Protein AF-A0A2E2TRW0-F1 (afdb_monomer)

Solvent-accessible surface area (backbone atoms only — not comparable to full-atom values): 19669 Å² total; per-residue (Å²): 113,70,64,37,28,51,67,57,76,41,63,85,84,64,51,70,66,58,50,48,55,36,46,59,51,49,50,66,76,28,33,26,81,84,54,78,57,40,68,68,34,48,54,50,38,50,52,40,52,55,27,46,56,62,56,63,52,74,79,63,91,70,85,74,64,44,47,53,90,80,50,55,75,74,56,49,75,71,43,76,76,72,46,36,44,71,63,61,45,50,54,48,51,51,49,52,48,51,54,46,48,54,49,48,49,53,53,51,51,47,51,56,48,50,58,48,50,52,52,50,49,54,50,53,50,48,54,51,49,53,54,49,46,49,52,48,50,50,52,37,49,52,50,49,52,51,50,52,53,54,51,50,54,56,47,49,42,50,48,53,41,62,72,37,47,82,53,96,52,82,53,47,56,45,51,75,44,78,66,80,93,75,43,47,73,45,34,55,70,41,55,54,77,71,76,65,66,59,81,73,84,55,69,59,58,52,49,39,56,72,74,53,57,51,79,75,50,56,71,71,55,48,54,50,49,42,39,63,80,71,21,71,65,44,51,52,43,34,43,46,33,32,58,53,46,47,54,54,34,50,54,49,54,46,45,40,69,75,40,38,40,77,77,72,68,56,82,56,56,78,41,56,62,48,47,48,79,40,37,78,64,54,56,70,35,59,65,57,57,51,50,52,51,52,49,52,54,48,51,52,49,40,52,53,50,49,53,57,50,47,54,49,47,53,49,47,45,55,52,50,51,52,52,51,55,51,60,74,69,57,79,87,81,89,81,87,85,82,82,63,69,82,73,67,70,129

Sequence (346 aa):
MKAKYKTLGLKKGASQEEIQEAYDRLSKELDPVINNNETFFVEQFAKVKVAYSALMTKKKQDEEEIPVKELNWFLKLFTIGDKFSFRDFFDRAKKMFIEFMAIFFGVFLSLAVDQKRENSNHRDDNINNMKKLKVELQDILLYIDEHVGNLSIYHEFFTNQYYSWEEDSDSVFLIIYGEGEDAFAIAPLSLYEEVMPFDPPEVTYNSVQLDGTFRFLDDTLEHELTKIYSGSDLFFIKENAYKVDQSIVDDFVARISNKWVLDIGSTETQYNEFWFDNREYIQKDYYMKNNLRRRLKNFDNVTGQLAEHRARVEGAQHLLDSILTAKEKEIEIIYWVVDLDFLKLE

Secondary structure (DSSP, 8-state):
-HHHHHHTT--TT--HHHHHHHHHHHHHHT-TTTTTT-HHHHHHHHHHHHHHHHHHGGG--S---EEGGGS-HHHHHT--SSEE-HHHHHHHHHHHHHHHHHHHHHHHHHHHHHHHHHHHHHHHHHHHHHHHHHHHHHHHHHHHHHHHHHHHHHHHHHHHHHHHTT---TTTT-EEESSGGG-EEE-GGGGTT---------HHHHHHHHTSGGGGS-HHHHHHHHHHHHSHHHHHHHHIIIIIHHHHHHHHHHHIIIIIHHHT----TTSHHHHHHTHHHHHT-HHHHHHHHHHHHHHHHHHHHHHHHHHHHHHHHHHHHHHHHHHHH-----------GGG---

Radius of gyration: 46.51 Å; Cα contacts (8 Å, |Δi|>4): 259; chains: 1; bounding box: 93×44×126 Å

Mean predicted aligned error: 16.68 Å

Structure (mmCIF, N/CA/C/O backbone):
data_AF-A0A2E2TRW0-F1
#
_entry.id   AF-A0A2E2TRW0-F1
#
loop_
_atom_site.group_PDB
_atom_site.id
_atom_site.type_symbol
_atom_site.label_atom_id
_atom_site.label_alt_id
_atom_site.label_comp_id
_atom_site.label_asym_id
_atom_site.label_entity_id
_atom_site.label_seq_id
_atom_site.pdbx_PDB_ins_code
_atom_site.Cartn_x
_atom_site.Cartn_y
_atom_site.Cartn_z
_atom_site.occupancy
_atom_site.B_iso_or_equiv
_atom_site.auth_seq_id
_atom_site.auth_comp_id
_atom_site.auth_asym_id
_atom_site.auth_atom_id
_atom_site.pdbx_PDB_model_num
ATOM 1 N N . MET A 1 1 ? 50.890 12.066 -72.582 1.00 57.97 1 MET A N 1
ATOM 2 C CA . MET A 1 1 ? 51.504 11.212 -73.631 1.00 57.97 1 MET A CA 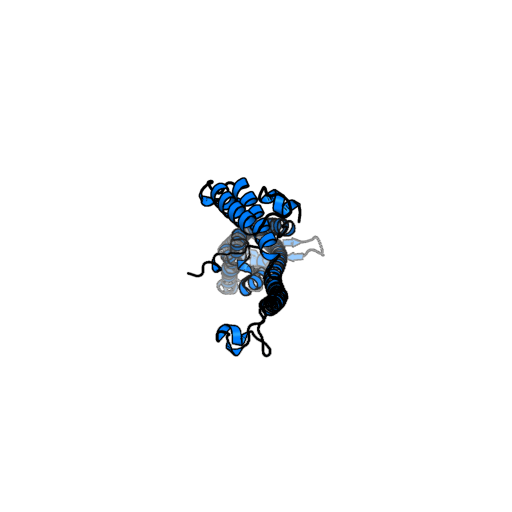1
ATOM 3 C C . MET A 1 1 ? 52.981 10.891 -73.363 1.00 57.97 1 MET A C 1
ATOM 5 O O . MET A 1 1 ? 53.301 9.718 -73.276 1.00 57.97 1 MET A O 1
ATOM 9 N N . LYS A 1 2 ? 53.869 11.880 -73.142 1.00 66.81 2 LYS A N 1
ATOM 10 C CA . LYS A 1 2 ? 55.300 11.655 -72.803 1.00 66.81 2 LYS A CA 1
ATOM 11 C C . LYS A 1 2 ? 55.513 10.806 -71.532 1.00 66.81 2 LYS A C 1
ATOM 13 O O . LYS A 1 2 ? 56.397 9.963 -71.510 1.00 66.81 2 LYS A O 1
ATOM 18 N N . ALA A 1 3 ? 54.660 10.987 -70.520 1.00 74.38 3 ALA A N 1
ATOM 19 C CA . ALA A 1 3 ? 54.712 10.220 -69.273 1.00 74.38 3 ALA A CA 1
ATOM 20 C C . ALA A 1 3 ? 54.469 8.710 -69.467 1.00 74.38 3 ALA A C 1
ATOM 22 O O . ALA A 1 3 ? 55.135 7.917 -68.824 1.00 74.38 3 ALA A O 1
ATOM 23 N N . LYS A 1 4 ? 53.590 8.315 -70.401 1.00 81.25 4 LYS A N 1
ATOM 24 C CA . LYS A 1 4 ? 53.229 6.905 -70.636 1.00 81.25 4 LYS A CA 1
ATOM 25 C C . LYS A 1 4 ? 54.373 6.114 -71.282 1.00 81.25 4 LYS A C 1
ATOM 27 O O . LYS A 1 4 ? 54.659 5.007 -70.854 1.00 81.25 4 LYS A O 1
ATOM 32 N N . TYR A 1 5 ? 55.084 6.720 -72.241 1.00 81.62 5 TYR A N 1
ATOM 33 C CA . TYR A 1 5 ? 56.311 6.130 -72.796 1.00 81.62 5 TYR A CA 1
ATOM 34 C C . TYR A 1 5 ? 57.396 5.988 -71.723 1.00 81.62 5 TYR A C 1
ATOM 36 O O . TYR A 1 5 ? 58.036 4.949 -71.642 1.00 81.62 5 TYR A O 1
ATOM 44 N N . LYS A 1 6 ? 57.541 6.988 -70.839 1.00 87.25 6 LYS A N 1
ATOM 45 C CA . LYS A 1 6 ? 58.477 6.917 -69.709 1.00 87.25 6 LYS A CA 1
ATOM 46 C C . LYS A 1 6 ? 58.128 5.779 -68.739 1.00 87.25 6 LYS A C 1
ATOM 48 O O . LYS A 1 6 ? 59.044 5.112 -68.279 1.00 87.25 6 LYS A O 1
ATOM 53 N N . THR A 1 7 ? 56.843 5.531 -68.467 1.00 84.75 7 THR A N 1
ATOM 54 C CA . THR A 1 7 ? 56.389 4.398 -67.637 1.00 84.75 7 THR A CA 1
ATOM 55 C C . THR A 1 7 ? 56.788 3.042 -68.223 1.00 84.75 7 THR A C 1
ATOM 57 O O . THR A 1 7 ? 57.098 2.137 -67.464 1.00 84.75 7 THR A O 1
ATOM 60 N N . LEU A 1 8 ? 56.844 2.912 -69.553 1.00 85.25 8 LEU A N 1
ATOM 61 C CA . LEU A 1 8 ? 57.321 1.697 -70.228 1.00 85.25 8 LEU A CA 1
ATOM 62 C C . LEU A 1 8 ? 58.841 1.693 -70.490 1.00 85.25 8 LEU A C 1
ATOM 64 O O . LEU A 1 8 ? 59.353 0.778 -71.127 1.00 85.25 8 LEU A O 1
ATOM 68 N N . GLY A 1 9 ? 59.581 2.712 -70.034 1.00 86.94 9 GLY A N 1
ATOM 69 C CA . GLY A 1 9 ? 61.021 2.838 -70.296 1.00 86.94 9 GLY A CA 1
ATOM 70 C C . GLY A 1 9 ? 61.373 3.153 -71.757 1.00 86.94 9 GLY A C 1
ATOM 71 O O . GLY A 1 9 ? 62.501 2.926 -72.185 1.00 86.94 9 GLY A O 1
ATOM 72 N N . LEU A 1 10 ? 60.422 3.683 -72.528 1.00 89.50 10 LEU A N 1
ATOM 73 C CA . LEU A 1 10 ? 60.547 3.919 -73.964 1.00 89.50 10 LEU A CA 1
ATOM 74 C C . LEU A 1 10 ? 60.753 5.400 -74.301 1.00 89.50 10 LEU A C 1
ATOM 76 O O . LEU A 1 10 ? 60.289 6.313 -73.606 1.00 89.50 10 LEU A O 1
ATOM 80 N N . LYS A 1 11 ? 61.413 5.656 -75.436 1.00 86.81 11 LYS A N 1
ATOM 81 C CA . LYS A 1 11 ? 61.461 6.993 -76.041 1.00 86.81 11 LYS A CA 1
ATOM 82 C C . LYS A 1 11 ? 60.120 7.304 -76.715 1.00 86.81 11 LYS A C 1
ATOM 84 O O . LYS A 1 11 ? 59.413 6.426 -77.202 1.00 86.81 11 LYS A O 1
ATOM 89 N N . LYS A 1 12 ? 59.747 8.587 -76.743 1.00 82.25 12 LYS A N 1
ATOM 90 C CA . LYS A 1 12 ? 58.526 9.040 -77.427 1.00 82.25 12 LYS A CA 1
ATOM 91 C C . LYS A 1 12 ? 58.643 8.707 -78.919 1.00 82.25 12 LYS A C 1
ATOM 93 O O . LYS A 1 12 ? 59.573 9.186 -79.556 1.00 82.25 12 LYS A O 1
ATOM 98 N N . GLY A 1 13 ? 57.669 7.973 -79.452 1.00 77.88 13 GLY A N 1
ATOM 99 C CA . GLY A 1 13 ? 57.660 7.537 -80.853 1.00 77.88 13 GLY A CA 1
ATOM 100 C C . GLY A 1 13 ? 58.046 6.072 -81.067 1.00 77.88 13 GLY A C 1
ATOM 101 O O . GLY A 1 13 ? 58.131 5.673 -82.220 1.00 77.88 13 GLY A O 1
ATOM 102 N N . ALA A 1 14 ? 58.242 5.297 -79.992 1.00 82.44 14 ALA A N 1
ATOM 103 C CA . ALA A 1 14 ? 58.447 3.851 -80.073 1.00 82.44 14 ALA A CA 1
ATOM 104 C C . ALA A 1 14 ? 57.306 3.139 -80.830 1.00 82.44 14 ALA A C 1
ATOM 106 O O . ALA A 1 14 ? 56.141 3.555 -80.730 1.00 82.44 14 ALA A O 1
ATOM 107 N N . SER A 1 15 ? 57.660 2.096 -81.583 1.00 84.50 15 SER A N 1
ATOM 108 C CA . SER A 1 15 ? 56.761 1.271 -82.390 1.00 84.50 15 SER A CA 1
ATOM 109 C C . SER A 1 15 ? 55.803 0.452 -81.513 1.00 84.50 15 SER A C 1
ATOM 111 O O . SER A 1 15 ? 55.990 0.325 -80.304 1.00 84.50 15 SER A O 1
ATOM 113 N N . GLN A 1 16 ? 54.739 -0.099 -82.109 1.00 78.81 16 GLN A N 1
ATOM 114 C CA . GLN A 1 16 ? 53.809 -0.966 -81.372 1.00 78.81 16 GLN A CA 1
ATOM 115 C C . GLN A 1 16 ? 54.473 -2.263 -80.905 1.00 78.81 16 GLN A C 1
ATOM 117 O O . GLN A 1 16 ? 54.174 -2.718 -79.807 1.00 78.81 16 GLN A O 1
ATOM 122 N N . GLU A 1 17 ? 55.399 -2.806 -81.694 1.00 83.44 17 GLU A N 1
ATOM 123 C CA . GLU A 1 17 ? 56.211 -3.960 -81.298 1.00 83.44 17 GLU A CA 1
ATOM 124 C C . GLU A 1 17 ? 57.082 -3.607 -80.087 1.00 83.44 17 GLU A C 1
ATOM 126 O O . GLU A 1 17 ? 57.035 -4.309 -79.085 1.00 83.44 17 GLU A O 1
ATOM 131 N N . GLU A 1 18 ? 57.748 -2.447 -80.090 1.00 84.19 18 GLU A N 1
ATOM 132 C CA . GLU A 1 18 ? 58.542 -1.981 -78.942 1.00 84.19 18 GLU A CA 1
ATOM 133 C C . GLU A 1 18 ? 57.676 -1.730 -77.690 1.00 84.19 18 GLU A C 1
ATOM 135 O O . GLU A 1 18 ? 58.114 -1.961 -76.561 1.00 84.19 18 GLU A O 1
ATOM 140 N N . ILE A 1 19 ? 56.433 -1.259 -77.864 1.00 86.50 19 ILE A N 1
ATOM 141 C CA . ILE A 1 19 ? 55.462 -1.077 -76.772 1.00 86.50 19 ILE A CA 1
ATOM 142 C C . ILE A 1 19 ? 55.002 -2.429 -76.210 1.00 86.50 19 ILE A C 1
ATOM 144 O O . ILE A 1 19 ? 54.882 -2.558 -74.989 1.00 86.50 19 ILE A O 1
ATOM 148 N N . GLN A 1 20 ? 54.756 -3.416 -77.075 1.00 84.25 20 GLN A N 1
ATOM 149 C CA . GLN A 1 20 ? 54.367 -4.771 -76.690 1.00 84.25 20 GLN A CA 1
ATOM 150 C C . GLN A 1 20 ? 55.504 -5.482 -75.953 1.00 84.25 20 GLN A C 1
ATOM 152 O O . GLN A 1 20 ? 55.298 -5.962 -74.843 1.00 84.25 20 GLN A O 1
ATOM 157 N N . GLU A 1 21 ? 56.718 -5.462 -76.503 1.00 89.88 21 GLU A N 1
ATOM 158 C CA . GLU A 1 21 ? 57.897 -6.075 -75.883 1.00 89.88 21 GLU A CA 1
ATOM 159 C C . GLU A 1 21 ? 58.208 -5.464 -74.512 1.00 89.88 21 GLU A C 1
ATOM 161 O O . GLU A 1 21 ? 58.481 -6.179 -73.544 1.00 89.88 21 GLU A O 1
ATOM 166 N N . ALA A 1 22 ? 58.120 -4.134 -74.392 1.00 89.56 22 ALA A N 1
ATOM 167 C CA . ALA A 1 22 ? 58.316 -3.459 -73.115 1.00 89.56 22 ALA A CA 1
ATOM 168 C C . ALA A 1 22 ? 57.243 -3.850 -72.091 1.00 89.56 22 ALA A C 1
ATOM 170 O O . ALA A 1 22 ? 57.565 -4.029 -70.914 1.00 89.56 22 ALA A O 1
ATOM 171 N N . TYR A 1 23 ? 55.987 -3.993 -72.523 1.00 87.50 23 TYR A N 1
ATOM 172 C CA . TYR A 1 23 ? 54.900 -4.445 -71.661 1.00 87.50 23 TYR A CA 1
ATOM 173 C C . TYR A 1 23 ? 55.084 -5.895 -71.219 1.00 87.50 23 TYR A C 1
ATOM 175 O O . TYR A 1 23 ? 54.941 -6.171 -70.032 1.00 87.50 23 TYR A O 1
ATOM 183 N N . ASP A 1 24 ? 55.447 -6.804 -72.122 1.00 88.19 24 ASP A N 1
ATOM 184 C CA . ASP A 1 24 ? 55.624 -8.221 -71.798 1.00 88.19 24 ASP A CA 1
ATOM 185 C C . ASP A 1 24 ? 56.790 -8.439 -70.829 1.00 88.19 24 ASP A C 1
ATOM 187 O O . ASP A 1 24 ? 56.683 -9.240 -69.897 1.00 88.19 24 ASP A O 1
ATOM 191 N N . ARG A 1 25 ? 57.884 -7.679 -70.988 1.00 93.12 25 ARG A N 1
ATOM 192 C CA . ARG A 1 25 ? 58.995 -7.669 -70.027 1.00 93.12 25 ARG A CA 1
ATOM 193 C C . ARG A 1 25 ? 58.546 -7.147 -68.662 1.00 93.12 25 ARG A C 1
ATOM 195 O O . ARG A 1 25 ? 58.677 -7.852 -67.665 1.00 93.12 25 ARG A O 1
ATOM 202 N N . LEU A 1 26 ? 57.993 -5.932 -68.617 1.00 88.69 26 LEU A N 1
ATOM 203 C CA . LEU A 1 26 ? 57.610 -5.283 -67.358 1.00 88.69 26 LEU A CA 1
ATOM 204 C C . LEU A 1 26 ? 56.484 -6.030 -66.638 1.00 88.69 26 LEU A C 1
ATOM 206 O O . LEU A 1 26 ? 56.431 -6.011 -65.415 1.00 88.69 26 LEU A O 1
ATOM 210 N N . SER A 1 27 ? 55.600 -6.705 -67.374 1.00 83.69 27 SER A N 1
ATOM 211 C CA . SER A 1 27 ? 54.512 -7.484 -66.783 1.00 83.69 27 SER A CA 1
ATOM 212 C C . SER A 1 27 ? 55.009 -8.737 -66.075 1.00 83.69 27 SER A C 1
ATOM 214 O O . SER A 1 27 ? 54.406 -9.135 -65.089 1.00 83.69 27 SER A O 1
ATOM 216 N N . LYS A 1 28 ? 56.107 -9.338 -66.548 1.00 86.81 28 LYS A N 1
ATOM 217 C CA . LYS A 1 28 ? 56.763 -10.454 -65.855 1.00 86.81 28 LYS A CA 1
ATOM 218 C C . LYS A 1 28 ? 57.558 -9.971 -64.646 1.00 86.81 28 LYS A C 1
ATOM 220 O O . LYS A 1 28 ? 57.494 -10.588 -63.593 1.00 86.81 28 LYS A O 1
ATOM 225 N N . GLU A 1 29 ? 58.295 -8.871 -64.797 1.00 87.69 29 GLU A N 1
ATOM 226 C CA . GLU A 1 29 ? 59.126 -8.314 -63.721 1.00 87.69 29 GLU A CA 1
ATOM 227 C C . GLU A 1 29 ? 58.288 -7.775 -62.553 1.00 87.69 29 GLU A C 1
ATOM 229 O O . GLU A 1 29 ? 58.662 -7.940 -61.395 1.00 87.69 29 GLU A O 1
ATOM 234 N N . LEU A 1 30 ? 57.148 -7.144 -62.850 1.00 81.56 30 LEU A N 1
ATOM 235 C CA . LEU A 1 30 ? 56.302 -6.470 -61.864 1.00 81.56 30 LEU A CA 1
ATOM 236 C C . LEU A 1 30 ? 55.055 -7.271 -61.475 1.00 81.56 30 LEU A C 1
ATOM 238 O O . LEU A 1 30 ? 54.166 -6.702 -60.846 1.00 81.56 30 LEU A O 1
ATOM 242 N N . ASP A 1 31 ? 54.955 -8.551 -61.850 1.00 80.38 31 ASP A N 1
ATOM 243 C CA . ASP A 1 31 ? 53.797 -9.386 -61.510 1.00 80.38 31 ASP A CA 1
ATOM 244 C C . ASP A 1 31 ? 53.593 -9.403 -59.980 1.00 80.38 31 ASP A C 1
ATOM 246 O O . ASP A 1 31 ? 54.483 -9.867 -59.256 1.00 80.38 31 ASP A O 1
ATOM 250 N N . PRO A 1 32 ? 52.457 -8.902 -59.456 1.00 71.75 32 PRO A N 1
ATOM 251 C CA . PRO A 1 32 ? 52.231 -8.851 -58.018 1.00 71.75 32 PRO A CA 1
ATOM 252 C C . PRO A 1 32 ? 52.234 -10.235 -57.369 1.00 71.75 32 PRO A C 1
ATOM 254 O O . PRO A 1 32 ? 52.735 -10.374 -56.260 1.00 71.75 32 PRO A O 1
ATOM 257 N N . VAL A 1 33 ? 51.752 -11.269 -58.063 1.00 71.00 33 VAL A N 1
ATOM 258 C CA . VAL A 1 33 ? 51.651 -12.629 -57.515 1.00 71.00 33 VAL A CA 1
ATOM 259 C C . VAL A 1 33 ? 53.038 -13.232 -57.307 1.00 71.00 33 VAL A C 1
ATOM 261 O O . VAL A 1 33 ? 53.287 -13.874 -56.290 1.00 71.00 33 VAL A O 1
ATOM 264 N N . ILE A 1 34 ? 53.961 -12.983 -58.239 1.00 82.25 34 ILE A N 1
ATOM 265 C CA . ILE A 1 34 ? 55.352 -13.456 -58.149 1.00 82.25 34 ILE A CA 1
ATOM 266 C C . ILE A 1 34 ? 56.150 -12.630 -57.123 1.00 82.25 34 ILE A C 1
ATOM 268 O O . ILE A 1 34 ? 57.098 -13.135 -56.527 1.00 82.25 34 ILE A O 1
ATOM 272 N N . ASN A 1 35 ? 55.735 -11.386 -56.864 1.00 78.50 35 ASN A N 1
ATOM 273 C CA . ASN A 1 35 ? 56.375 -10.463 -55.924 1.00 78.50 35 ASN A CA 1
ATOM 274 C C . ASN A 1 35 ? 55.584 -10.296 -54.606 1.00 78.50 35 ASN A C 1
ATOM 276 O O . ASN A 1 35 ? 55.481 -9.191 -54.070 1.00 78.50 35 ASN A O 1
ATOM 280 N N . ASN A 1 36 ? 55.005 -11.385 -54.083 1.00 77.44 36 ASN A N 1
ATOM 281 C CA . ASN A 1 36 ? 54.345 -11.459 -52.765 1.00 77.44 36 ASN A CA 1
ATOM 282 C C . ASN A 1 36 ? 53.226 -10.427 -52.510 1.00 77.44 36 ASN A C 1
ATOM 284 O O . ASN A 1 36 ? 52.897 -10.129 -51.364 1.00 77.44 36 ASN A O 1
ATOM 288 N N . ASN A 1 37 ? 52.622 -9.890 -53.568 1.00 73.25 37 ASN A N 1
ATOM 289 C CA . ASN A 1 37 ? 51.596 -8.850 -53.540 1.00 73.25 37 ASN A CA 1
ATOM 290 C C . ASN A 1 37 ? 51.998 -7.581 -52.767 1.00 73.25 37 ASN A C 1
ATOM 292 O O . ASN A 1 37 ? 51.126 -6.887 -52.240 1.00 73.25 37 ASN A O 1
ATOM 296 N N . GLU A 1 38 ? 53.290 -7.235 -52.701 1.00 73.75 38 GLU A N 1
ATOM 297 C CA . GLU A 1 38 ? 53.684 -5.980 -52.053 1.00 73.75 38 GLU A CA 1
ATOM 298 C C . GLU A 1 38 ? 53.079 -4.776 -52.793 1.00 73.75 38 GLU A C 1
ATOM 300 O O . GLU A 1 38 ? 53.064 -4.706 -54.028 1.00 73.75 38 GLU A O 1
ATOM 305 N N . THR A 1 39 ? 52.613 -3.784 -52.029 1.00 64.25 39 THR A N 1
ATOM 306 C CA . THR A 1 39 ? 51.872 -2.614 -52.530 1.00 64.25 39 THR A CA 1
ATOM 307 C C . THR A 1 39 ? 52.608 -1.883 -53.654 1.00 64.25 39 THR A C 1
ATOM 309 O O . THR A 1 39 ? 51.992 -1.423 -54.614 1.00 64.25 39 THR A O 1
ATOM 312 N N . PHE A 1 40 ? 53.942 -1.831 -53.583 1.00 75.00 40 PHE A N 1
ATOM 313 C CA . PHE A 1 40 ? 54.778 -1.239 -54.622 1.00 75.00 40 PHE A CA 1
ATOM 314 C C . PHE A 1 40 ? 54.585 -1.917 -55.990 1.00 75.00 40 PHE A C 1
ATOM 316 O O . PHE A 1 40 ? 54.372 -1.222 -56.986 1.00 75.00 40 PHE A O 1
ATOM 323 N N . PHE A 1 41 ? 54.603 -3.252 -56.059 1.00 69.81 41 PHE A N 1
ATOM 324 C CA . PHE A 1 41 ? 54.441 -3.989 -57.318 1.00 69.81 41 PHE A CA 1
ATOM 325 C C . PHE A 1 41 ? 53.006 -3.915 -57.834 1.00 69.81 41 PHE A C 1
ATOM 327 O O . PHE A 1 41 ? 52.811 -3.700 -59.029 1.00 69.81 41 PHE A O 1
ATOM 334 N N . VAL A 1 42 ? 52.008 -3.958 -56.944 1.00 59.19 42 VAL A N 1
ATOM 335 C CA . VAL A 1 42 ? 50.594 -3.741 -57.304 1.00 59.19 42 VAL A CA 1
ATOM 336 C C . VAL A 1 42 ? 50.412 -2.383 -57.995 1.00 59.19 42 VAL A C 1
ATOM 338 O O . VAL A 1 42 ? 49.823 -2.297 -59.077 1.00 59.19 42 VAL A O 1
ATOM 341 N N . GLU A 1 43 ? 50.976 -1.317 -57.423 1.00 60.81 43 GLU A N 1
ATOM 342 C CA . GLU A 1 43 ? 50.885 0.026 -57.993 1.00 60.81 43 GLU A CA 1
ATOM 343 C C . GLU A 1 43 ? 51.658 0.188 -59.308 1.00 60.81 43 GLU A C 1
ATOM 345 O O . GLU A 1 43 ? 51.167 0.829 -60.243 1.00 60.81 43 GLU A O 1
ATOM 350 N N . GLN A 1 44 ? 52.884 -0.337 -59.393 1.00 68.75 44 GLN A N 1
ATOM 351 C CA . GLN A 1 44 ? 53.710 -0.202 -60.597 1.00 68.75 44 GLN A CA 1
ATOM 352 C C . GLN A 1 44 ? 53.148 -1.026 -61.757 1.00 68.75 44 GLN A C 1
ATOM 354 O O . GLN A 1 44 ? 53.060 -0.523 -62.879 1.00 68.75 44 GLN A O 1
ATOM 359 N N . PHE A 1 45 ? 52.673 -2.240 -61.487 1.00 65.31 45 PHE A N 1
ATOM 360 C CA . PHE A 1 45 ? 52.016 -3.088 -62.475 1.00 65.31 45 PHE A CA 1
ATOM 361 C C . PHE A 1 45 ? 50.735 -2.444 -63.019 1.00 65.31 45 PHE A C 1
ATOM 363 O O . PHE A 1 45 ? 50.514 -2.414 -64.233 1.00 65.31 45 PHE A O 1
ATOM 370 N N . ALA A 1 46 ? 49.928 -1.822 -62.150 1.00 67.62 46 ALA A N 1
ATOM 371 C CA . ALA A 1 46 ? 48.762 -1.049 -62.572 1.00 67.62 46 ALA A CA 1
ATOM 372 C C . ALA A 1 46 ? 49.154 0.134 -63.477 1.00 67.62 46 ALA A C 1
ATOM 374 O O . ALA A 1 46 ? 48.549 0.337 -64.534 1.00 67.62 46 ALA A O 1
ATOM 375 N N . LYS A 1 47 ? 50.207 0.886 -63.123 1.00 76.12 47 LYS A N 1
ATOM 376 C CA . LYS A 1 47 ? 50.724 1.998 -63.946 1.00 76.12 47 LYS A CA 1
ATOM 377 C C . LYS A 1 47 ? 51.199 1.515 -65.322 1.00 76.12 47 LYS A C 1
ATOM 379 O O . LYS A 1 47 ? 50.903 2.174 -66.321 1.00 76.12 47 LYS A O 1
ATOM 384 N N . VAL A 1 48 ? 51.875 0.366 -65.391 1.00 77.00 48 VAL A N 1
ATOM 385 C CA . VAL A 1 48 ? 52.324 -0.265 -66.646 1.00 77.00 48 VAL A CA 1
ATOM 386 C C . VAL A 1 48 ? 51.137 -0.695 -67.511 1.00 77.00 48 VAL A C 1
ATOM 388 O O . VAL A 1 48 ? 51.092 -0.330 -68.687 1.00 77.00 48 VAL A O 1
ATOM 391 N N . LYS A 1 49 ? 50.119 -1.352 -66.939 1.00 72.25 49 LYS A N 1
ATOM 392 C CA . LYS A 1 49 ? 48.881 -1.723 -67.653 1.00 72.25 49 LYS A CA 1
ATOM 393 C C . LYS A 1 49 ? 48.125 -0.513 -68.201 1.00 72.25 49 LYS A C 1
ATOM 395 O O . LYS A 1 49 ? 47.687 -0.515 -69.354 1.00 72.25 49 LYS A O 1
ATOM 400 N N . VAL A 1 50 ? 48.004 0.554 -67.412 1.00 72.38 50 VAL A N 1
ATOM 401 C CA . VAL A 1 50 ? 47.358 1.809 -67.837 1.00 72.38 50 VAL A CA 1
ATOM 402 C C . VAL A 1 50 ? 48.165 2.510 -68.939 1.00 72.38 50 VAL A C 1
ATOM 404 O O . VAL A 1 50 ? 47.591 3.064 -69.879 1.00 72.38 50 VAL A O 1
ATOM 407 N N . ALA A 1 51 ? 49.497 2.495 -68.858 1.00 77.06 51 ALA A N 1
ATOM 408 C CA . ALA A 1 51 ? 50.356 3.084 -69.882 1.00 77.06 51 ALA A CA 1
ATOM 409 C C . ALA A 1 51 ? 50.297 2.303 -71.204 1.00 77.06 51 ALA A C 1
ATOM 411 O O . ALA A 1 51 ? 50.121 2.927 -72.251 1.00 77.06 51 ALA A O 1
ATOM 412 N N . TYR A 1 52 ? 50.385 0.971 -71.149 1.00 78.69 52 TYR A N 1
ATOM 413 C CA . TYR A 1 52 ? 50.284 0.078 -72.305 1.00 78.69 52 TYR A CA 1
ATOM 414 C C . TYR A 1 52 ? 48.921 0.184 -72.991 1.00 78.69 52 TYR A C 1
ATOM 416 O O . TYR A 1 52 ? 48.863 0.529 -74.172 1.00 78.69 52 TYR A O 1
ATOM 424 N N . SER A 1 53 ? 47.825 0.005 -72.243 1.00 77.06 53 SER A N 1
ATOM 425 C CA . SER A 1 53 ? 46.461 0.089 -72.789 1.00 77.06 53 SER A CA 1
ATOM 426 C C . SER A 1 53 ? 46.225 1.408 -73.516 1.00 77.06 53 SER A C 1
ATOM 428 O O . SER 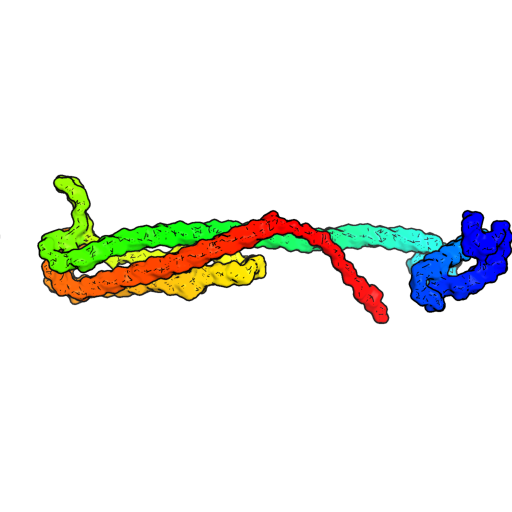A 1 53 ? 45.700 1.409 -74.627 1.00 77.06 53 SER A O 1
ATOM 430 N N . ALA A 1 54 ? 46.688 2.523 -72.947 1.00 77.88 54 ALA A N 1
ATOM 431 C CA . ALA A 1 54 ? 46.514 3.845 -73.528 1.00 77.88 54 ALA A CA 1
ATOM 432 C C . ALA A 1 54 ? 47.486 4.201 -74.673 1.00 77.88 54 ALA A C 1
ATOM 434 O O . ALA A 1 54 ? 47.266 5.201 -75.360 1.00 77.88 54 ALA A O 1
ATOM 435 N N . LEU A 1 55 ? 48.588 3.462 -74.847 1.00 76.94 55 LEU A N 1
ATOM 436 C CA . LEU A 1 55 ? 49.506 3.615 -75.983 1.00 76.94 55 LEU A CA 1
ATOM 437 C C . LEU A 1 55 ? 49.116 2.697 -77.148 1.00 76.94 55 LEU A C 1
ATOM 439 O O . LEU A 1 55 ? 49.167 3.140 -78.294 1.00 76.94 55 LEU A O 1
ATOM 443 N N . MET A 1 56 ? 48.635 1.484 -76.862 1.00 74.50 56 MET A N 1
ATOM 444 C CA . MET A 1 56 ? 48.097 0.557 -77.864 1.00 74.50 56 MET A CA 1
ATOM 445 C C . MET A 1 56 ? 46.772 1.040 -78.465 1.00 74.50 56 MET A C 1
ATOM 447 O O . MET A 1 56 ? 46.568 0.917 -79.671 1.00 74.50 56 MET A O 1
ATOM 451 N N . THR A 1 57 ? 45.912 1.700 -77.679 1.00 63.25 57 THR A N 1
ATOM 452 C CA . THR A 1 57 ? 44.670 2.321 -78.196 1.00 63.25 57 THR A CA 1
ATOM 453 C C . THR A 1 57 ? 44.912 3.472 -79.170 1.00 63.25 57 THR A C 1
ATOM 455 O O . THR A 1 57 ? 43.993 3.874 -79.879 1.00 63.25 57 THR A O 1
ATOM 458 N N . LYS A 1 58 ? 46.139 4.001 -79.281 1.00 58.03 58 LYS A N 1
ATOM 459 C CA . LYS A 1 58 ? 46.425 5.158 -80.140 1.00 58.03 58 LYS A CA 1
ATOM 460 C C . LYS A 1 58 ? 46.467 4.841 -81.649 1.00 58.03 58 LYS A C 1
ATOM 462 O O . LYS A 1 58 ? 46.687 5.755 -82.441 1.00 58.03 58 LYS A O 1
ATOM 467 N N . LYS A 1 59 ? 46.218 3.588 -82.055 1.00 46.38 59 LYS A N 1
ATOM 468 C CA . LYS A 1 59 ? 45.924 3.208 -83.449 1.00 46.38 59 LYS A CA 1
ATOM 469 C C . LYS A 1 59 ? 44.801 2.159 -83.534 1.00 46.38 59 LYS A C 1
ATOM 471 O O . LYS A 1 59 ? 44.978 1.104 -84.126 1.00 46.38 59 LYS A O 1
ATOM 476 N N . LYS A 1 60 ? 43.657 2.458 -82.910 1.00 44.22 60 LYS A N 1
ATOM 477 C CA . LYS A 1 60 ? 42.328 1.926 -83.269 1.00 44.22 60 LYS A CA 1
ATOM 478 C C . LYS A 1 60 ? 41.269 2.979 -82.910 1.00 44.22 60 LYS A C 1
ATOM 480 O O . LYS A 1 60 ? 40.508 2.844 -81.961 1.00 44.22 60 LYS A O 1
ATOM 485 N N . GLN A 1 61 ? 41.305 4.090 -83.637 1.00 42.19 61 GLN A N 1
ATOM 486 C CA . GLN A 1 61 ? 40.110 4.880 -83.924 1.00 42.19 61 GLN A CA 1
ATOM 487 C C . GLN A 1 61 ? 39.770 4.573 -85.378 1.00 42.19 61 GLN A C 1
ATOM 489 O O . GLN A 1 61 ? 40.102 5.349 -86.257 1.00 42.19 61 GLN A O 1
ATOM 494 N N . ASP A 1 62 ? 39.222 3.381 -85.588 1.00 40.25 62 ASP A N 1
ATOM 495 C CA . ASP A 1 62 ? 38.310 3.086 -86.683 1.00 40.25 62 ASP A CA 1
ATOM 496 C C . ASP A 1 62 ? 37.181 2.271 -86.048 1.00 40.25 62 ASP A C 1
ATOM 498 O O . ASP A 1 62 ? 37.410 1.347 -85.261 1.00 40.25 62 ASP A O 1
ATOM 502 N N . GLU A 1 63 ? 35.972 2.753 -86.282 1.00 55.03 63 GLU A N 1
ATOM 503 C CA . GLU A 1 63 ? 34.711 2.348 -85.685 1.00 55.03 63 GLU A CA 1
ATOM 504 C C . GLU A 1 63 ? 34.291 0.976 -86.229 1.00 55.03 63 GLU A C 1
ATOM 506 O O . GLU A 1 63 ? 33.950 0.852 -87.401 1.00 55.03 63 GLU A O 1
ATOM 511 N N . GLU A 1 64 ? 34.274 -0.063 -85.392 1.00 52.38 64 GLU A N 1
ATOM 512 C CA . GLU A 1 64 ? 33.551 -1.295 -85.730 1.00 52.38 64 GLU A CA 1
ATOM 513 C C . GLU A 1 64 ? 32.116 -1.168 -85.223 1.00 52.38 64 GLU A C 1
ATOM 515 O O . GLU A 1 64 ? 31.749 -1.629 -84.141 1.00 52.38 64 GLU A O 1
ATOM 520 N N . GLU A 1 65 ? 31.300 -0.482 -86.018 1.00 55.91 65 GLU A N 1
ATOM 521 C CA . GLU A 1 65 ? 29.856 -0.650 -85.967 1.00 55.91 65 GLU A CA 1
ATOM 522 C C . GLU A 1 65 ? 29.527 -2.067 -86.459 1.00 55.91 65 GLU A C 1
ATOM 524 O O . GLU A 1 65 ? 29.629 -2.360 -87.652 1.00 55.91 65 GLU A O 1
ATOM 529 N N . ILE A 1 66 ? 29.144 -2.963 -85.551 1.00 64.25 66 ILE A N 1
ATOM 530 C CA . ILE A 1 66 ? 28.845 -4.354 -85.909 1.00 64.25 66 ILE A CA 1
ATOM 531 C C . ILE A 1 66 ? 27.406 -4.412 -86.442 1.00 64.25 66 ILE A C 1
ATOM 533 O O . ILE A 1 66 ? 26.479 -4.045 -85.710 1.00 64.25 66 ILE A O 1
ATOM 537 N N . PRO A 1 67 ? 27.165 -4.865 -87.686 1.00 67.44 67 PRO A N 1
ATOM 538 C CA . PRO A 1 67 ? 25.812 -5.011 -88.210 1.00 67.44 67 PRO A CA 1
ATOM 539 C C . PRO A 1 67 ? 24.997 -5.970 -87.338 1.00 67.44 67 PRO A C 1
ATOM 541 O O . PRO A 1 67 ? 25.474 -7.044 -86.974 1.00 67.44 67 PRO A O 1
ATOM 544 N N . VAL A 1 68 ? 23.727 -5.652 -87.069 1.00 61.53 68 VAL A N 1
ATOM 545 C CA . VAL A 1 68 ? 22.845 -6.480 -86.212 1.00 61.53 68 VAL A CA 1
ATOM 546 C C . VAL A 1 68 ? 22.788 -7.948 -86.638 1.00 61.53 68 VAL A C 1
ATOM 548 O O . VAL A 1 68 ? 22.609 -8.844 -85.813 1.00 61.53 68 VAL A O 1
ATOM 551 N N . LYS A 1 69 ? 22.967 -8.212 -87.934 1.00 69.75 69 LYS A N 1
ATOM 552 C CA . LYS A 1 69 ? 22.959 -9.553 -88.530 1.00 69.75 69 LYS A CA 1
ATOM 553 C C . LYS A 1 69 ? 24.065 -10.458 -87.975 1.00 69.75 69 LYS A C 1
ATOM 555 O O . LYS A 1 69 ? 23.855 -11.664 -87.904 1.00 69.75 69 LYS A O 1
ATOM 560 N N . GLU A 1 70 ? 25.177 -9.875 -87.536 1.00 64.88 70 GLU A N 1
ATOM 561 C CA . GLU A 1 70 ? 26.375 -10.571 -87.051 1.00 64.88 70 GLU A CA 1
ATOM 562 C C . GLU A 1 70 ? 26.416 -10.696 -85.514 1.00 64.88 70 GLU A C 1
ATOM 564 O O . GLU A 1 70 ? 27.306 -11.337 -84.960 1.00 64.88 70 GLU A O 1
ATOM 569 N N . LEU A 1 71 ? 25.429 -10.134 -84.802 1.00 67.19 71 LEU A N 1
ATOM 570 C CA . LEU A 1 71 ? 25.349 -10.173 -83.338 1.00 67.19 71 LEU A CA 1
ATOM 571 C C . LEU A 1 71 ? 24.669 -11.446 -82.808 1.00 67.19 71 LEU A C 1
ATOM 573 O O . LEU A 1 71 ? 23.687 -11.946 -83.370 1.00 67.19 71 LEU A O 1
ATOM 577 N N . ASN A 1 72 ? 25.133 -11.920 -81.648 1.00 69.19 72 ASN A N 1
ATOM 578 C CA . ASN A 1 72 ? 24.460 -12.959 -80.860 1.00 69.19 72 ASN A CA 1
ATOM 579 C C . ASN A 1 72 ? 23.084 -12.457 -80.354 1.00 69.19 72 ASN A C 1
ATOM 581 O O . ASN A 1 72 ? 22.900 -11.260 -80.131 1.00 69.19 72 ASN A O 1
ATOM 585 N N . TRP A 1 73 ? 22.120 -13.366 -80.151 1.00 66.38 73 TRP A N 1
ATOM 586 C CA . TRP A 1 73 ? 20.765 -13.086 -79.657 1.00 66.38 73 TRP A CA 1
ATOM 587 C C . TRP A 1 73 ? 20.745 -12.231 -78.380 1.00 66.38 73 TRP A C 1
ATOM 589 O O . TRP A 1 73 ? 19.915 -11.334 -78.267 1.00 66.38 73 TRP A O 1
ATOM 599 N N . PHE A 1 74 ? 21.696 -12.444 -77.465 1.00 49.97 74 PHE A N 1
ATOM 600 C CA . PHE A 1 74 ? 21.821 -11.644 -76.245 1.00 49.97 74 PHE A CA 1
ATOM 601 C C . PHE A 1 74 ? 22.189 -10.180 -76.540 1.00 49.97 74 PHE A C 1
ATOM 603 O O . PHE A 1 74 ? 21.578 -9.271 -75.996 1.00 49.97 74 PHE A O 1
ATOM 610 N N . LEU A 1 75 ? 23.141 -9.923 -77.445 1.00 54.97 75 LEU A N 1
ATOM 611 C CA . LEU A 1 75 ? 23.541 -8.558 -77.818 1.00 54.97 75 LEU A CA 1
ATOM 612 C C . LEU A 1 75 ? 22.477 -7.860 -78.678 1.00 54.97 75 LEU A C 1
ATOM 614 O O . LEU A 1 75 ? 22.302 -6.646 -78.573 1.00 54.97 75 LEU A O 1
ATOM 618 N N . LYS A 1 76 ? 21.710 -8.622 -79.472 1.00 62.50 76 LYS A N 1
ATOM 619 C CA . LYS A 1 76 ? 20.556 -8.106 -80.227 1.00 62.50 76 LYS A CA 1
ATOM 620 C C . LYS A 1 76 ? 19.491 -7.486 -79.321 1.00 62.50 76 LYS A C 1
ATOM 622 O O . LYS A 1 76 ? 18.923 -6.473 -79.704 1.00 62.50 76 LYS A O 1
ATOM 627 N N . LEU A 1 77 ? 19.264 -8.035 -78.122 1.00 56.66 77 LEU A N 1
ATOM 628 C CA . LEU A 1 77 ? 18.307 -7.489 -77.143 1.00 56.66 77 LEU A CA 1
ATOM 629 C C . LEU A 1 77 ? 18.662 -6.072 -76.668 1.00 56.66 77 LEU A C 1
ATOM 631 O O . LEU A 1 77 ? 17.767 -5.306 -76.324 1.00 56.66 77 LEU A O 1
ATOM 635 N N . PHE A 1 78 ? 19.949 -5.714 -76.671 1.00 52.50 78 PHE A N 1
ATOM 636 C CA . PHE A 1 78 ? 20.438 -4.410 -76.212 1.00 52.50 78 PHE A CA 1
ATOM 637 C C . PHE A 1 78 ? 20.879 -3.482 -77.355 1.00 52.50 78 PHE A C 1
ATOM 639 O O . PHE A 1 78 ? 21.379 -2.384 -77.101 1.00 52.50 78 PHE A O 1
ATOM 646 N N . THR A 1 79 ? 20.702 -3.907 -78.610 1.00 62.09 79 THR A N 1
ATOM 647 C CA . THR A 1 79 ? 21.005 -3.098 -79.797 1.00 62.09 79 THR A CA 1
ATOM 648 C C . THR A 1 79 ? 19.748 -2.365 -80.258 1.00 62.09 79 THR A C 1
ATOM 650 O O . THR A 1 79 ? 18.694 -2.977 -80.402 1.00 62.09 79 THR A O 1
ATOM 653 N N . ILE A 1 80 ? 19.848 -1.060 -80.522 1.00 59.94 80 ILE A N 1
ATOM 654 C CA . ILE A 1 80 ? 18.740 -0.245 -81.042 1.00 59.94 80 ILE A CA 1
ATOM 655 C C . ILE A 1 80 ? 19.170 0.338 -82.393 1.00 59.94 80 ILE A C 1
ATOM 657 O O . ILE A 1 80 ? 20.105 1.133 -82.440 1.00 59.94 80 ILE A O 1
ATOM 661 N N . GLY A 1 81 ? 18.479 -0.041 -83.473 1.00 69.69 81 GLY A N 1
ATOM 662 C CA . GLY A 1 81 ? 18.832 0.320 -84.854 1.00 69.69 81 GLY A CA 1
ATOM 663 C C . GLY A 1 81 ? 19.607 -0.786 -85.580 1.00 69.69 81 GLY A C 1
ATOM 664 O O . GLY A 1 81 ? 19.679 -1.907 -85.092 1.00 69.69 81 GLY A O 1
ATOM 665 N N . ASP A 1 82 ? 20.177 -0.478 -86.747 1.00 74.88 82 ASP A N 1
ATOM 666 C CA . ASP A 1 82 ? 20.761 -1.481 -87.660 1.00 74.88 82 ASP A CA 1
ATOM 667 C C . ASP A 1 82 ? 22.210 -1.886 -87.333 1.00 74.88 82 ASP A C 1
ATOM 669 O O . ASP A 1 82 ? 22.760 -2.812 -87.946 1.00 74.88 82 ASP A O 1
ATOM 673 N N . LYS A 1 83 ? 22.842 -1.211 -86.366 1.00 72.31 83 LYS A N 1
ATOM 674 C CA . LYS A 1 83 ? 24.252 -1.394 -86.014 1.00 72.31 83 LYS A CA 1
ATOM 675 C C . LYS A 1 83 ? 24.481 -1.282 -84.508 1.00 72.31 83 LYS A C 1
ATOM 677 O O . LYS A 1 83 ? 23.856 -0.464 -83.838 1.00 72.31 83 LYS A O 1
ATOM 682 N N . PHE A 1 84 ? 25.394 -2.093 -83.986 1.00 63.28 84 PHE A N 1
ATOM 683 C CA . PHE A 1 84 ? 25.798 -2.096 -82.585 1.00 63.28 84 PHE A CA 1
ATOM 684 C C . PHE A 1 84 ? 27.142 -1.403 -82.395 1.00 63.28 84 PHE A C 1
ATOM 686 O O . PHE A 1 84 ? 28.112 -1.697 -83.091 1.00 63.28 84 PHE A O 1
ATOM 693 N N . SER A 1 85 ? 27.190 -0.523 -81.399 1.00 67.88 85 SER A N 1
ATOM 694 C CA . SER A 1 85 ? 28.395 0.154 -80.935 1.00 67.88 85 SER A CA 1
ATOM 695 C C . SER A 1 85 ? 28.599 -0.175 -79.462 1.00 67.88 85 SER A C 1
ATOM 697 O O . SER A 1 85 ? 27.739 0.107 -78.624 1.00 67.88 85 SER A O 1
ATOM 699 N N . PHE A 1 86 ? 29.758 -0.745 -79.125 1.00 56.00 86 PHE A N 1
ATOM 700 C CA . PHE A 1 86 ? 30.116 -1.021 -77.732 1.00 56.00 86 PHE A CA 1
ATOM 701 C C . PHE A 1 86 ? 30.127 0.252 -76.885 1.00 56.00 86 PHE A C 1
ATOM 703 O O . PHE A 1 86 ? 29.751 0.212 -75.717 1.00 56.00 86 PHE A O 1
ATOM 710 N N . ARG A 1 87 ? 30.503 1.393 -77.470 1.00 61.19 87 ARG A N 1
ATOM 711 C CA . ARG A 1 87 ? 30.470 2.679 -76.777 1.00 61.19 87 ARG A CA 1
ATOM 712 C C . ARG A 1 87 ? 29.044 3.067 -76.406 1.00 61.19 87 ARG A C 1
ATOM 714 O O . ARG A 1 87 ? 28.803 3.369 -75.246 1.00 61.19 87 ARG A O 1
ATOM 721 N N . ASP A 1 88 ? 28.108 2.992 -77.348 1.00 62.72 88 ASP A N 1
ATOM 722 C CA . ASP A 1 88 ? 26.716 3.374 -77.092 1.00 62.72 88 ASP A CA 1
ATOM 723 C C . ASP A 1 88 ? 26.037 2.418 -76.112 1.00 62.72 88 ASP A C 1
ATOM 725 O O . ASP A 1 88 ? 25.256 2.849 -75.265 1.00 62.72 88 ASP A O 1
ATOM 729 N N . PHE A 1 89 ? 26.363 1.127 -76.189 1.00 63.34 89 PHE A N 1
ATOM 730 C CA . PHE A 1 89 ? 25.913 0.136 -75.220 1.00 63.34 89 PHE A CA 1
ATOM 731 C C . PHE A 1 89 ? 26.432 0.449 -73.813 1.00 63.34 89 PHE A C 1
ATOM 733 O O . PHE A 1 89 ? 25.634 0.541 -72.883 1.00 63.34 89 PHE A O 1
ATOM 740 N N . PHE A 1 90 ? 27.740 0.671 -73.644 1.00 60.44 90 PHE A N 1
ATOM 741 C CA . PHE A 1 90 ? 28.318 0.995 -72.339 1.00 60.44 90 PHE A CA 1
ATOM 742 C C . PHE A 1 90 ? 27.882 2.373 -71.825 1.00 60.44 90 PHE A C 1
ATOM 744 O O . PHE A 1 90 ? 27.628 2.503 -70.631 1.00 60.44 90 PHE A O 1
ATOM 751 N N . ASP A 1 91 ? 27.728 3.381 -72.686 1.00 67.38 91 ASP A N 1
ATOM 752 C CA . ASP A 1 91 ? 27.245 4.713 -72.303 1.00 67.38 91 ASP A CA 1
ATOM 753 C C . ASP A 1 91 ? 25.785 4.647 -71.819 1.00 67.38 91 ASP A C 1
ATOM 755 O O . ASP A 1 91 ? 25.435 5.249 -70.799 1.00 67.38 91 ASP A O 1
ATOM 759 N N . ARG A 1 92 ? 24.936 3.846 -72.479 1.00 65.94 92 ARG A N 1
ATOM 760 C CA . ARG A 1 92 ? 23.546 3.605 -72.054 1.00 65.94 92 ARG A CA 1
ATOM 761 C C . ARG A 1 92 ? 23.459 2.728 -70.813 1.00 65.94 92 ARG A C 1
ATOM 763 O O . ARG A 1 92 ? 22.701 3.061 -69.912 1.00 65.94 92 ARG A O 1
ATOM 770 N N . ALA A 1 93 ? 24.240 1.655 -70.731 1.00 61.25 93 ALA A N 1
ATOM 771 C CA . ALA A 1 93 ? 24.307 0.799 -69.550 1.00 61.25 93 ALA A CA 1
ATOM 772 C C . ALA A 1 93 ? 24.793 1.588 -68.329 1.00 61.25 93 ALA A C 1
ATOM 774 O O . ALA A 1 93 ? 24.201 1.486 -67.262 1.00 61.25 93 ALA A O 1
ATOM 775 N N . LYS A 1 94 ? 25.800 2.453 -68.496 1.00 59.25 94 LYS A N 1
ATOM 776 C CA . LYS A 1 94 ? 26.277 3.365 -67.453 1.00 59.25 94 LYS A CA 1
ATOM 777 C C . LYS A 1 94 ? 25.196 4.358 -67.039 1.00 59.25 94 LYS A C 1
ATOM 779 O O . LYS A 1 94 ? 25.023 4.584 -65.847 1.00 59.25 94 LYS A O 1
ATOM 784 N N . LYS A 1 95 ? 24.452 4.927 -67.993 1.00 66.56 95 LYS A N 1
ATOM 785 C CA . LYS A 1 95 ? 23.332 5.829 -67.697 1.00 66.56 95 LYS A CA 1
ATOM 786 C C . LYS A 1 95 ? 22.207 5.115 -66.936 1.00 66.56 95 LYS A C 1
ATOM 788 O O . LYS A 1 95 ? 21.826 5.590 -65.873 1.00 66.56 95 LYS A O 1
ATOM 793 N N . MET A 1 96 ? 21.753 3.954 -67.416 1.00 56.94 96 MET A N 1
ATOM 794 C CA . MET A 1 96 ? 20.740 3.127 -66.744 1.00 56.94 96 MET A CA 1
ATOM 795 C C . MET A 1 96 ? 21.198 2.677 -65.357 1.00 56.94 96 MET A C 1
ATOM 797 O O . MET A 1 96 ? 20.411 2.683 -64.422 1.00 56.94 96 MET A O 1
ATOM 801 N N . PHE A 1 97 ? 22.474 2.325 -65.199 1.00 53.28 97 PHE A N 1
ATOM 802 C CA . PHE A 1 97 ? 23.043 1.947 -63.910 1.00 53.28 97 PHE A CA 1
ATOM 803 C C . PHE A 1 97 ? 23.090 3.128 -62.934 1.00 53.28 97 PHE A C 1
ATOM 805 O O . PHE A 1 97 ? 22.761 2.962 -61.768 1.00 53.28 97 PHE A O 1
ATOM 812 N N . ILE A 1 98 ? 23.450 4.332 -63.392 1.00 67.00 98 ILE A N 1
ATOM 813 C CA . ILE A 1 98 ? 23.427 5.541 -6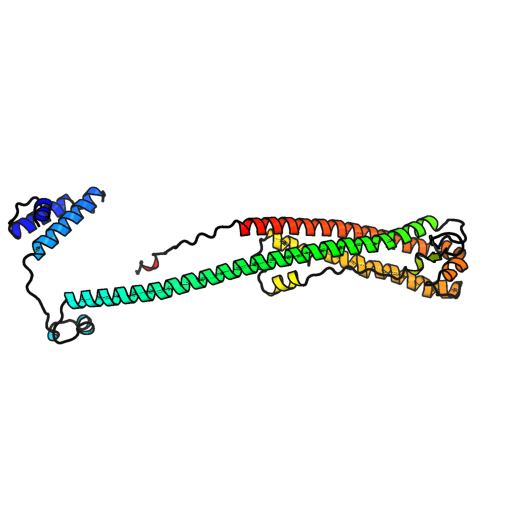2.554 1.00 67.00 98 ILE A CA 1
ATOM 814 C C . ILE A 1 98 ? 21.991 5.892 -62.145 1.00 67.00 98 ILE A C 1
ATOM 816 O O . ILE A 1 98 ? 21.758 6.204 -60.981 1.00 67.00 98 ILE A O 1
ATOM 820 N N . GLU A 1 99 ? 21.030 5.813 -63.069 1.00 56.28 99 GLU A N 1
ATOM 821 C CA . GLU A 1 99 ? 19.605 6.043 -62.789 1.00 56.28 99 GLU A CA 1
ATOM 822 C C . GLU A 1 99 ? 19.045 4.992 -61.819 1.00 56.28 99 GLU A C 1
ATOM 824 O O . GLU A 1 99 ? 18.379 5.344 -60.846 1.00 56.28 99 GLU A O 1
ATOM 829 N N . PHE A 1 100 ? 19.392 3.717 -62.020 1.00 59.12 100 PHE A N 1
ATOM 830 C CA . PHE A 1 100 ? 19.071 2.631 -61.099 1.00 59.12 100 PHE A CA 1
ATOM 831 C C . PHE A 1 100 ? 19.665 2.883 -59.715 1.00 59.12 100 PHE A C 1
ATOM 833 O O . PHE A 1 100 ? 18.931 2.813 -58.742 1.00 59.12 100 PHE A O 1
ATOM 840 N N . MET A 1 101 ? 20.952 3.227 -59.608 1.00 56.47 101 MET A N 1
ATOM 841 C CA . MET A 1 101 ? 21.592 3.503 -58.320 1.00 56.47 101 MET A CA 1
ATOM 842 C C . MET A 1 101 ? 20.978 4.724 -57.636 1.00 56.47 101 MET A C 1
ATOM 844 O O . MET A 1 101 ? 20.790 4.698 -56.427 1.00 56.47 101 MET A O 1
ATOM 848 N N . ALA A 1 102 ? 20.610 5.770 -58.380 1.00 60.75 102 ALA A N 1
ATOM 849 C CA . ALA A 1 102 ? 19.936 6.940 -57.820 1.00 60.75 102 ALA A CA 1
ATOM 850 C C . ALA A 1 102 ? 18.557 6.587 -57.229 1.00 60.75 102 ALA A C 1
ATOM 852 O O . ALA A 1 102 ? 18.241 7.018 -56.121 1.00 60.75 102 ALA A O 1
ATOM 853 N N . ILE A 1 103 ? 17.761 5.770 -57.928 1.00 61.41 103 ILE A N 1
ATOM 854 C CA . ILE A 1 103 ? 16.449 5.304 -57.447 1.00 61.41 103 ILE A CA 1
ATOM 855 C C . ILE A 1 103 ? 16.616 4.294 -56.307 1.00 61.41 103 ILE A C 1
ATOM 857 O O . ILE A 1 103 ? 15.957 4.419 -55.281 1.00 61.41 103 ILE A O 1
ATOM 861 N N . PHE A 1 104 ? 17.517 3.324 -56.458 1.00 52.56 104 PHE A N 1
ATOM 862 C CA . PHE A 1 104 ? 17.813 2.298 -55.464 1.00 52.56 104 PHE A CA 1
ATOM 863 C C . PHE A 1 104 ? 18.301 2.923 -54.161 1.00 52.56 104 PHE A C 1
ATOM 865 O O . PHE A 1 104 ? 17.740 2.622 -53.117 1.00 52.56 104 PHE A O 1
ATOM 872 N N . PHE A 1 105 ? 19.267 3.848 -54.204 1.00 56.38 105 PHE A N 1
ATOM 873 C CA . PHE A 1 105 ? 19.678 4.588 -53.013 1.00 56.38 105 PHE A CA 1
ATOM 874 C C . PHE A 1 105 ? 18.560 5.480 -52.483 1.00 56.38 105 PHE A C 1
ATOM 876 O O . PHE A 1 105 ? 18.416 5.560 -51.274 1.00 56.38 105 PHE A O 1
ATOM 883 N N . GLY A 1 106 ? 17.746 6.111 -53.335 1.00 60.25 106 GLY A N 1
ATOM 884 C CA . GLY A 1 106 ? 16.591 6.891 -52.880 1.00 60.25 106 GLY A CA 1
ATOM 885 C C . GLY A 1 106 ? 15.598 6.053 -52.066 1.00 60.25 106 GLY A C 1
ATOM 886 O O . GLY A 1 106 ? 15.225 6.436 -50.960 1.00 60.25 106 GLY A O 1
ATOM 887 N N . VAL A 1 107 ? 15.226 4.877 -52.576 1.00 57.16 107 VAL A N 1
ATOM 888 C CA . VAL A 1 107 ? 14.307 3.939 -51.912 1.00 57.16 107 VAL A CA 1
ATOM 889 C C . VAL A 1 107 ? 14.964 3.288 -50.694 1.00 57.16 107 VAL A C 1
ATOM 891 O O . VAL A 1 107 ? 14.358 3.241 -49.630 1.00 57.16 107 VAL A O 1
ATOM 894 N N . PHE A 1 108 ? 16.212 2.832 -50.807 1.00 50.53 108 PHE A N 1
ATOM 895 C CA . PHE A 1 108 ? 16.953 2.204 -49.711 1.00 50.53 108 PHE A CA 1
ATOM 896 C C . PHE A 1 108 ? 17.204 3.181 -48.559 1.00 50.53 108 PHE A C 1
ATOM 898 O O . PHE A 1 108 ? 17.019 2.821 -47.401 1.00 50.53 108 PHE A O 1
ATOM 905 N N . LEU A 1 109 ? 17.574 4.431 -48.859 1.00 53.91 109 LEU A N 1
ATOM 906 C CA . LEU A 1 109 ? 17.749 5.475 -47.852 1.00 53.91 109 LEU A CA 1
ATOM 907 C C . LEU A 1 109 ? 16.408 5.836 -47.208 1.00 53.91 109 LEU A C 1
ATOM 909 O O . LEU A 1 109 ? 16.378 6.020 -45.999 1.00 53.91 109 LEU A O 1
ATOM 913 N N . SER A 1 110 ? 15.307 5.865 -47.972 1.00 55.62 110 SER A N 1
ATOM 914 C CA . SER A 1 110 ? 13.960 6.042 -47.410 1.00 55.62 110 SER A CA 1
ATOM 915 C C . SER A 1 110 ? 13.609 4.916 -46.440 1.00 55.62 110 SER A C 1
ATOM 917 O O . SER A 1 110 ? 13.307 5.199 -45.292 1.00 55.62 110 SER A O 1
ATOM 919 N N . LEU A 1 111 ? 13.741 3.650 -46.847 1.00 48.81 111 LEU A N 1
ATOM 920 C CA . LEU A 1 111 ? 13.426 2.493 -45.999 1.00 48.81 111 LEU A CA 1
ATOM 921 C C . LEU A 1 111 ? 14.321 2.418 -44.754 1.00 48.81 111 LEU A C 1
ATOM 923 O O . LEU A 1 111 ? 13.838 2.146 -43.660 1.00 48.81 111 LEU A O 1
ATOM 927 N N . ALA A 1 112 ? 15.618 2.701 -44.895 1.00 54.50 112 ALA A N 1
ATOM 928 C CA . ALA A 1 112 ? 16.546 2.735 -43.769 1.00 54.50 112 ALA A CA 1
ATOM 929 C C . ALA A 1 112 ? 16.264 3.903 -42.808 1.00 54.50 112 ALA A C 1
ATOM 931 O O . ALA A 1 112 ? 16.488 3.771 -41.606 1.00 54.50 112 ALA A O 1
ATOM 932 N N . VAL A 1 113 ? 15.798 5.047 -43.320 1.00 58.25 113 VAL A N 1
ATOM 933 C CA . VAL A 1 113 ? 15.333 6.175 -42.501 1.00 58.25 113 VAL A CA 1
ATOM 934 C C . VAL A 1 113 ? 14.000 5.843 -41.834 1.00 58.25 113 VAL A C 1
ATOM 936 O O . VAL A 1 113 ? 13.842 6.165 -40.662 1.00 58.25 113 VAL A O 1
ATOM 939 N N . ASP A 1 114 ? 13.080 5.171 -42.522 1.00 51.47 114 ASP A N 1
ATOM 940 C CA . ASP A 1 114 ? 11.763 4.802 -41.996 1.00 51.47 114 ASP A CA 1
ATOM 941 C C . ASP A 1 114 ? 11.874 3.748 -40.883 1.00 51.47 114 ASP A C 1
ATOM 943 O O . ASP A 1 114 ? 11.329 3.959 -39.803 1.00 51.47 114 ASP A O 1
ATOM 947 N N . GLN A 1 115 ? 12.688 2.701 -41.061 1.00 57.28 115 GLN A N 1
ATOM 948 C CA . GLN A 1 115 ? 12.977 1.714 -40.008 1.00 57.28 115 GLN A CA 1
ATOM 949 C C . GLN A 1 115 ? 13.640 2.357 -38.774 1.00 57.28 115 GLN A C 1
ATOM 951 O O . GLN A 1 115 ? 13.385 1.974 -37.634 1.00 57.28 115 GLN A O 1
ATOM 956 N N . LYS A 1 116 ? 14.498 3.365 -38.978 1.00 59.84 116 LYS A N 1
ATOM 957 C CA . LYS A 1 116 ? 15.137 4.104 -37.876 1.00 59.84 116 LYS A CA 1
ATOM 958 C C . LYS A 1 116 ? 14.190 5.095 -37.205 1.00 59.84 116 LYS A C 1
ATOM 960 O O . LYS A 1 116 ? 14.262 5.259 -35.993 1.00 59.84 116 LYS A O 1
ATOM 965 N N . ARG A 1 117 ? 13.291 5.729 -37.961 1.00 57.19 117 ARG A N 1
ATOM 966 C CA . ARG A 1 117 ? 12.202 6.551 -37.415 1.00 57.19 117 ARG A CA 1
ATOM 967 C C . ARG A 1 117 ? 11.272 5.718 -36.549 1.00 57.19 117 ARG A C 1
ATOM 969 O O . ARG A 1 117 ? 10.901 6.174 -35.480 1.00 57.19 117 ARG A O 1
ATOM 976 N N . GLU A 1 118 ? 10.946 4.504 -36.977 1.00 62.22 118 GLU A N 1
ATOM 977 C CA . GLU A 1 118 ? 10.149 3.559 -36.195 1.00 62.22 118 GLU A CA 1
ATOM 978 C C . GLU A 1 118 ? 10.843 3.212 -34.865 1.00 62.22 118 GLU A C 1
ATOM 980 O O . GLU A 1 118 ? 10.255 3.409 -33.804 1.00 62.22 118 GLU A O 1
ATOM 985 N N . ASN A 1 119 ? 12.133 2.854 -34.887 1.00 61.44 119 ASN A N 1
ATOM 986 C CA . ASN A 1 119 ? 12.914 2.626 -33.661 1.00 61.44 119 ASN A CA 1
ATOM 987 C C . ASN A 1 119 ? 13.002 3.867 -32.749 1.00 61.44 119 ASN A C 1
ATOM 989 O O . ASN A 1 119 ? 12.881 3.745 -31.531 1.00 61.44 119 ASN A O 1
ATOM 993 N N . SER A 1 120 ? 13.188 5.061 -33.323 1.00 58.31 120 SER A N 1
ATOM 994 C CA . SER A 1 120 ? 13.207 6.324 -32.572 1.00 58.31 120 SER A CA 1
ATOM 995 C C . SER A 1 120 ? 11.854 6.620 -31.923 1.00 58.31 120 SER A C 1
ATOM 997 O O . SER A 1 120 ? 11.817 7.015 -30.762 1.00 58.31 120 SER A O 1
ATOM 999 N N . ASN A 1 121 ? 10.747 6.390 -32.632 1.00 64.12 121 ASN A N 1
ATOM 1000 C CA . ASN A 1 121 ? 9.404 6.564 -32.080 1.00 64.12 121 ASN A CA 1
ATOM 1001 C C . ASN A 1 121 ? 9.175 5.609 -30.900 1.00 64.12 121 ASN A C 1
ATOM 1003 O O . ASN A 1 121 ? 8.711 6.036 -29.849 1.00 64.12 121 ASN A O 1
ATOM 1007 N N . HIS A 1 122 ? 9.595 4.344 -31.018 1.00 70.94 122 HIS A N 1
ATOM 1008 C CA . HIS A 1 122 ? 9.522 3.384 -29.912 1.00 70.94 122 HIS A CA 1
ATOM 1009 C C . HIS A 1 122 ? 10.364 3.801 -28.698 1.00 70.94 122 HIS A C 1
ATOM 1011 O O . HIS A 1 122 ? 9.964 3.570 -27.555 1.00 70.94 122 HIS A O 1
ATOM 1017 N N . ARG A 1 123 ? 11.520 4.439 -28.920 1.00 71.50 123 ARG A N 1
ATOM 1018 C CA . ARG A 1 123 ? 12.341 5.017 -27.847 1.00 71.50 123 ARG A CA 1
ATOM 1019 C C . ARG A 1 123 ? 11.620 6.169 -27.142 1.00 71.50 123 ARG A C 1
ATOM 1021 O O . ARG A 1 123 ? 11.601 6.190 -25.911 1.00 71.50 123 ARG A O 1
ATOM 1028 N N . ASP A 1 124 ? 11.031 7.094 -27.894 1.00 75.62 124 ASP A N 1
ATOM 1029 C CA . ASP A 1 124 ? 10.291 8.233 -27.339 1.00 75.62 124 ASP A CA 1
ATOM 1030 C C . ASP A 1 124 ? 9.042 7.777 -26.565 1.00 75.62 124 ASP A C 1
ATOM 1032 O O . ASP A 1 124 ? 8.785 8.258 -25.458 1.00 75.62 124 ASP A O 1
ATOM 1036 N N . ASP A 1 125 ? 8.313 6.792 -27.093 1.00 75.25 125 ASP A N 1
ATOM 1037 C CA . ASP A 1 125 ? 7.152 6.186 -26.435 1.00 75.25 125 ASP A CA 1
ATOM 1038 C C . ASP A 1 125 ? 7.540 5.497 -25.120 1.00 75.25 125 ASP A C 1
ATOM 1040 O O . ASP A 1 125 ? 6.889 5.703 -24.094 1.00 75.25 125 ASP A O 1
ATOM 1044 N N . ASN A 1 126 ? 8.652 4.756 -25.104 1.00 75.38 126 ASN A N 1
ATOM 1045 C CA . ASN A 1 126 ? 9.189 4.139 -23.891 1.00 75.38 126 ASN A CA 1
ATOM 1046 C C . ASN A 1 126 ? 9.547 5.199 -22.833 1.00 75.38 126 ASN A C 1
ATOM 1048 O O . ASN A 1 126 ? 9.117 5.100 -21.682 1.00 75.38 126 ASN A O 1
ATOM 1052 N N . ILE A 1 127 ? 10.259 6.266 -23.219 1.00 81.12 127 ILE A N 1
ATOM 1053 C CA . ILE A 1 127 ? 10.586 7.384 -22.316 1.00 81.12 127 ILE A CA 1
ATOM 1054 C C . ILE A 1 127 ? 9.317 8.026 -21.748 1.00 81.12 127 ILE A C 1
ATOM 1056 O O . ILE A 1 127 ? 9.252 8.308 -20.549 1.00 81.12 127 ILE A O 1
ATOM 1060 N N . ASN A 1 128 ? 8.294 8.235 -22.575 1.00 83.75 128 ASN A N 1
ATOM 1061 C CA . ASN A 1 128 ? 7.019 8.779 -22.121 1.00 83.75 128 ASN A CA 1
ATOM 1062 C C . ASN A 1 128 ? 6.295 7.831 -21.156 1.00 83.75 128 ASN A C 1
ATOM 1064 O O . ASN A 1 128 ? 5.760 8.294 -20.148 1.00 83.75 128 ASN A O 1
ATOM 1068 N N . ASN A 1 129 ? 6.311 6.523 -21.408 1.00 82.25 129 ASN A N 1
ATOM 1069 C CA . ASN A 1 129 ? 5.717 5.530 -20.513 1.00 82.25 129 ASN A CA 1
ATOM 1070 C C . ASN A 1 129 ? 6.445 5.474 -19.166 1.00 82.25 129 ASN A C 1
ATOM 1072 O O . ASN A 1 129 ? 5.792 5.516 -18.128 1.00 82.25 129 ASN A O 1
ATOM 1076 N N . MET A 1 130 ? 7.779 5.515 -19.157 1.00 83.75 130 MET A N 1
ATOM 1077 C CA . MET A 1 130 ? 8.565 5.643 -17.925 1.00 83.75 130 MET A CA 1
ATOM 1078 C C . MET A 1 130 ? 8.244 6.935 -17.161 1.00 83.75 130 MET A C 1
ATOM 1080 O O . MET A 1 130 ? 8.104 6.908 -15.943 1.00 83.75 130 MET A O 1
ATOM 1084 N N . LYS A 1 131 ? 8.054 8.068 -17.848 1.00 86.38 131 LYS A N 1
ATOM 1085 C CA . LYS A 1 131 ? 7.627 9.320 -17.195 1.00 86.38 131 LYS A CA 1
ATOM 1086 C C . LYS A 1 131 ? 6.238 9.203 -16.565 1.00 86.38 131 LYS A C 1
ATOM 1088 O O . LYS A 1 131 ? 6.045 9.705 -15.464 1.00 86.38 131 LYS A O 1
ATOM 1093 N N . LYS A 1 132 ? 5.287 8.531 -17.221 1.00 86.25 132 LYS A N 1
ATOM 1094 C CA . LYS A 1 132 ? 3.952 8.278 -16.651 1.00 86.25 132 LYS A CA 1
ATOM 1095 C C . LYS A 1 132 ? 4.016 7.322 -15.457 1.00 86.25 132 LYS A C 1
ATOM 1097 O O . LYS A 1 132 ? 3.414 7.616 -14.434 1.00 86.25 132 LYS A O 1
ATOM 1102 N N . LEU A 1 133 ? 4.790 6.235 -15.554 1.00 84.62 133 LEU A N 1
ATOM 1103 C CA . LEU A 1 133 ? 5.015 5.305 -14.440 1.00 84.62 133 LEU A CA 1
ATOM 1104 C C . LEU A 1 133 ? 5.617 6.026 -13.235 1.00 84.62 133 LEU A C 1
ATOM 1106 O O . LEU A 1 133 ? 5.201 5.788 -12.110 1.00 84.62 133 LEU A O 1
ATOM 1110 N N . LYS A 1 134 ? 6.544 6.965 -13.458 1.00 85.50 134 LYS A N 1
ATOM 1111 C CA . LYS A 1 134 ? 7.097 7.790 -12.380 1.00 85.50 134 LYS A CA 1
ATOM 1112 C C . LYS A 1 134 ? 6.009 8.565 -11.637 1.00 85.50 134 LYS A C 1
ATOM 1114 O O . LYS A 1 134 ? 6.039 8.594 -10.411 1.00 85.50 134 LYS A O 1
ATOM 1119 N N . VAL A 1 135 ? 5.088 9.192 -12.372 1.00 84.81 135 VAL A N 1
ATOM 1120 C CA . VAL A 1 135 ? 3.961 9.936 -11.789 1.00 84.81 135 VAL A CA 1
ATOM 1121 C C . VAL A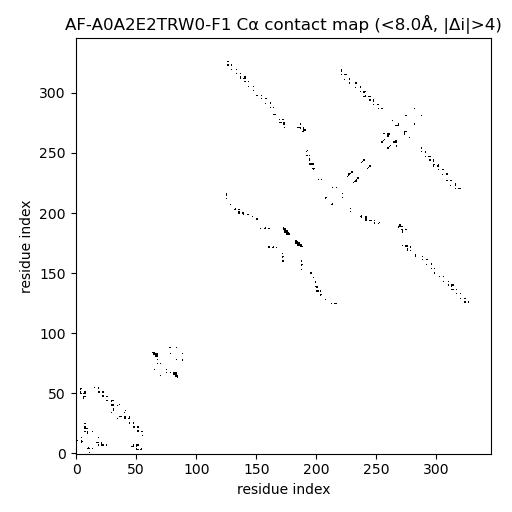 1 135 ? 3.063 8.994 -10.991 1.00 84.81 135 VAL A C 1
ATOM 1123 O O . VAL A 1 135 ? 2.795 9.269 -9.831 1.00 84.81 135 VAL A O 1
ATOM 1126 N N . GLU A 1 136 ? 2.699 7.835 -11.541 1.00 87.19 136 GLU A N 1
ATOM 1127 C CA . GLU A 1 136 ? 1.862 6.872 -10.814 1.00 87.19 136 GLU A CA 1
ATOM 1128 C C . GLU A 1 136 ? 2.544 6.335 -9.546 1.00 87.19 136 GLU A C 1
ATOM 1130 O O . GLU A 1 136 ? 1.904 6.223 -8.507 1.00 87.19 136 GLU A O 1
ATOM 1135 N N . LEU A 1 137 ? 3.857 6.085 -9.573 1.00 86.50 137 LEU A N 1
ATOM 1136 C CA . LEU A 1 137 ? 4.601 5.730 -8.361 1.00 86.50 137 LEU A CA 1
ATOM 1137 C C . LEU A 1 137 ? 4.543 6.856 -7.309 1.00 86.50 137 LEU A C 1
ATOM 1139 O O . LEU A 1 137 ? 4.539 6.566 -6.117 1.00 86.50 137 LEU A O 1
ATOM 1143 N N . GLN A 1 138 ? 4.504 8.134 -7.715 1.00 85.12 138 GLN A N 1
ATOM 1144 C CA . GLN A 1 138 ? 4.312 9.254 -6.777 1.00 85.12 138 GLN A CA 1
ATOM 1145 C C . GLN A 1 138 ? 2.900 9.247 -6.194 1.00 85.12 138 GLN A C 1
ATOM 1147 O O . GLN A 1 138 ? 2.748 9.434 -4.989 1.00 85.12 138 GLN A O 1
ATOM 1152 N N . ASP A 1 139 ? 1.894 8.972 -7.022 1.00 82.88 139 ASP A N 1
ATOM 1153 C CA . ASP A 1 139 ? 0.506 8.848 -6.579 1.00 82.88 139 ASP A CA 1
ATOM 1154 C C . ASP A 1 139 ? 0.340 7.691 -5.580 1.00 82.88 139 ASP A C 1
ATOM 1156 O O . ASP A 1 139 ? -0.352 7.840 -4.576 1.00 82.88 139 ASP A O 1
ATOM 1160 N N . ILE A 1 140 ? 1.038 6.566 -5.785 1.00 86.81 140 ILE A N 1
ATOM 1161 C CA . ILE A 1 140 ? 1.075 5.450 -4.826 1.00 86.81 140 ILE A CA 1
ATOM 1162 C C . ILE A 1 140 ? 1.691 5.883 -3.492 1.00 86.81 140 ILE A C 1
ATOM 1164 O O . ILE A 1 140 ? 1.147 5.543 -2.445 1.00 86.81 140 ILE A O 1
ATOM 1168 N N . LEU A 1 141 ? 2.800 6.633 -3.494 1.00 87.56 141 LEU A N 1
ATOM 1169 C CA . LEU A 1 141 ? 3.399 7.129 -2.247 1.00 87.56 141 LEU A CA 1
ATOM 1170 C C . LEU A 1 141 ? 2.439 8.045 -1.484 1.00 87.56 141 LEU A C 1
ATOM 1172 O O . LEU A 1 141 ? 2.276 7.875 -0.279 1.00 87.56 141 LEU A O 1
ATOM 1176 N N . LEU A 1 142 ? 1.771 8.966 -2.186 1.00 86.69 142 LEU A N 1
ATOM 1177 C CA . LEU A 1 142 ? 0.761 9.841 -1.588 1.00 86.69 142 LEU A CA 1
ATOM 1178 C C . LEU A 1 142 ? -0.401 9.034 -1.000 1.00 86.69 142 LEU A C 1
ATOM 1180 O O . LEU A 1 142 ? -0.825 9.300 0.122 1.00 86.69 142 LEU A O 1
ATOM 1184 N N . TYR A 1 143 ? -0.872 8.019 -1.727 1.00 86.69 143 TYR A N 1
ATOM 1185 C CA . TYR A 1 143 ? -1.931 7.125 -1.268 1.00 86.69 143 TYR A CA 1
ATOM 1186 C C . TYR A 1 143 ? -1.520 6.330 -0.019 1.00 86.69 143 TYR A C 1
ATOM 1188 O O . TYR A 1 143 ? -2.309 6.201 0.916 1.00 86.69 143 TYR A O 1
ATOM 1196 N N . ILE A 1 144 ? -0.280 5.827 0.037 1.00 90.19 144 ILE A N 1
ATOM 1197 C CA . ILE A 1 144 ? 0.260 5.155 1.228 1.00 90.19 144 ILE A CA 1
ATOM 1198 C C . ILE A 1 144 ? 0.295 6.118 2.417 1.00 90.19 144 ILE A C 1
ATOM 1200 O O . ILE A 1 144 ? -0.162 5.751 3.497 1.00 90.19 144 ILE A O 1
ATOM 1204 N N . ASP A 1 145 ? 0.817 7.332 2.231 1.00 87.50 145 ASP A N 1
ATOM 1205 C CA . ASP A 1 145 ? 0.945 8.316 3.308 1.00 87.50 145 ASP A CA 1
ATOM 1206 C C . ASP A 1 145 ? -0.438 8.728 3.855 1.00 87.50 145 ASP A C 1
ATOM 1208 O O . ASP A 1 145 ? -0.631 8.777 5.072 1.00 87.50 145 ASP A O 1
ATOM 1212 N N . GLU A 1 146 ? -1.427 8.951 2.979 1.00 84.38 146 GLU A N 1
ATOM 1213 C CA . GLU A 1 146 ? -2.818 9.223 3.373 1.00 84.38 146 GLU A CA 1
ATOM 1214 C C . GLU A 1 146 ? -3.432 8.039 4.131 1.00 84.38 146 GLU A C 1
ATOM 1216 O O . GLU A 1 146 ? -4.034 8.217 5.192 1.00 84.38 146 GLU A O 1
ATOM 1221 N N . HIS A 1 147 ? -3.244 6.818 3.627 1.00 90.12 147 HIS A N 1
ATOM 1222 C CA . HIS A 1 147 ? -3.786 5.615 4.248 1.00 90.12 147 HIS A CA 1
ATOM 1223 C C . HIS A 1 147 ? -3.185 5.362 5.638 1.00 90.12 147 HIS A C 1
ATOM 1225 O O . HIS A 1 147 ? -3.923 5.094 6.585 1.00 90.12 147 HIS A O 1
ATOM 1231 N N . VAL A 1 148 ? -1.863 5.497 5.791 1.00 91.75 148 VAL A N 1
ATOM 1232 C CA . VAL A 1 148 ? -1.181 5.401 7.094 1.00 91.75 148 VAL A CA 1
ATOM 1233 C C . VAL A 1 148 ? -1.651 6.508 8.036 1.00 91.75 148 VAL A C 1
ATOM 1235 O O . VAL A 1 148 ? -1.886 6.243 9.215 1.00 91.75 148 VAL A O 1
ATOM 1238 N N . GLY A 1 149 ? -1.834 7.730 7.529 1.00 83.25 149 GLY A N 1
ATOM 1239 C CA . GLY A 1 149 ? -2.375 8.847 8.301 1.00 83.25 149 GLY A CA 1
ATOM 1240 C C . GLY A 1 149 ? -3.762 8.532 8.854 1.00 83.25 149 GLY A C 1
ATOM 1241 O O . GLY A 1 149 ? -3.975 8.625 10.063 1.00 83.25 149 GLY A O 1
ATOM 1242 N N . ASN A 1 150 ? -4.674 8.064 8.004 1.00 82.88 150 ASN A N 1
ATOM 1243 C CA . ASN A 1 150 ? -6.017 7.672 8.426 1.00 82.88 150 ASN A CA 1
ATOM 1244 C C . ASN A 1 150 ? -5.972 6.526 9.443 1.00 82.88 150 ASN A C 1
ATOM 1246 O O . ASN A 1 150 ? -6.551 6.641 10.522 1.00 82.88 150 ASN A O 1
ATOM 1250 N N . LEU A 1 151 ? -5.215 5.463 9.155 1.00 90.88 151 LEU A N 1
ATOM 1251 C CA . LEU A 1 151 ? -5.061 4.310 10.044 1.00 90.88 151 LEU A CA 1
ATOM 1252 C C . LEU A 1 151 ? -4.512 4.702 11.423 1.00 90.88 151 LEU A C 1
ATOM 1254 O O . LEU A 1 151 ? -4.951 4.156 12.435 1.00 90.88 151 LEU A O 1
ATOM 1258 N N . SER A 1 152 ? -3.598 5.677 11.479 1.00 90.88 152 SER A N 1
ATOM 1259 C CA . SER A 1 152 ? -2.993 6.145 12.730 1.00 90.88 152 SER A CA 1
ATOM 1260 C C . SER A 1 152 ? -4.009 6.775 13.690 1.00 90.88 152 SER A C 1
ATOM 1262 O O . SER A 1 152 ? -3.911 6.551 14.895 1.00 90.88 152 SER A O 1
ATOM 1264 N N . ILE A 1 153 ? -5.028 7.468 13.166 1.00 88.44 153 ILE A N 1
ATOM 1265 C CA . ILE A 1 153 ? -6.098 8.089 13.965 1.00 88.44 153 ILE A CA 1
ATOM 1266 C C . ILE A 1 153 ? -6.924 7.006 14.668 1.00 88.44 153 ILE A C 1
ATOM 1268 O O . ILE A 1 153 ? -7.076 7.025 15.890 1.00 88.44 153 ILE A O 1
ATOM 1272 N N . TYR A 1 154 ? -7.409 6.011 13.916 1.00 93.12 154 TYR A N 1
ATOM 1273 C CA . TYR A 1 154 ? -8.168 4.894 14.492 1.00 93.12 154 TYR A CA 1
ATOM 1274 C C . TYR A 1 154 ? -7.306 4.055 15.433 1.00 93.12 154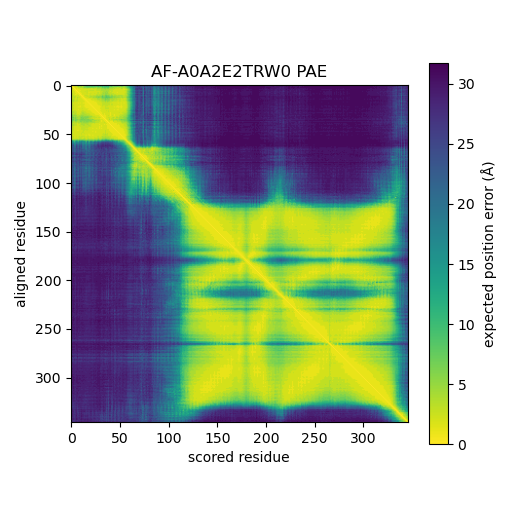 TYR A C 1
ATOM 1276 O O . TYR A 1 154 ? -7.772 3.626 16.489 1.00 93.12 154 TYR A O 1
ATOM 1284 N N . HIS A 1 155 ? -6.037 3.841 15.082 1.00 95.75 155 HIS A N 1
ATOM 1285 C CA . HIS A 1 155 ? -5.094 3.145 15.943 1.00 95.75 155 HIS A CA 1
ATOM 1286 C C . HIS A 1 155 ? -4.924 3.861 17.288 1.00 95.75 155 HIS A C 1
ATOM 1288 O O . HIS A 1 155 ? -4.974 3.204 18.327 1.00 95.75 155 HIS A O 1
ATOM 1294 N N . GLU A 1 156 ? -4.763 5.186 17.302 1.00 93.75 156 GLU A N 1
ATOM 1295 C CA . GLU A 1 156 ? -4.659 5.978 18.532 1.00 93.75 156 GLU A CA 1
ATOM 1296 C C . GLU A 1 156 ? -5.931 5.869 19.382 1.00 93.75 156 GLU A C 1
ATOM 1298 O O . GLU A 1 156 ? -5.860 5.514 20.561 1.00 93.75 156 GLU A O 1
ATOM 1303 N N . PHE A 1 157 ? -7.098 6.087 18.772 1.00 94.94 157 PHE A N 1
ATOM 1304 C CA . PHE A 1 157 ? -8.402 5.954 19.425 1.00 94.94 157 PHE A CA 1
ATOM 1305 C C . PHE A 1 157 ? -8.573 4.590 20.100 1.00 94.94 157 PHE A C 1
ATOM 1307 O O . PHE A 1 157 ? -8.918 4.499 21.281 1.00 94.94 157 PHE A O 1
ATOM 1314 N N . PHE A 1 158 ? -8.277 3.517 19.373 1.00 97.75 158 PHE A N 1
ATOM 1315 C CA . PHE A 1 158 ? -8.399 2.148 19.863 1.00 97.75 158 PHE A CA 1
ATOM 1316 C C . PHE A 1 158 ? -7.320 1.776 20.879 1.00 97.75 158 PHE A C 1
ATOM 1318 O O . PHE A 1 158 ? -7.593 1.008 21.802 1.00 97.75 158 PHE A O 1
ATOM 1325 N N . THR A 1 159 ? -6.116 2.330 20.753 1.00 97.62 159 THR A N 1
ATOM 1326 C CA . THR A 1 159 ? -5.018 2.118 21.702 1.00 97.62 159 THR A CA 1
ATOM 1327 C C . THR A 1 159 ? -5.361 2.722 23.053 1.00 97.62 159 THR A C 1
ATOM 1329 O O . THR A 1 159 ? -5.300 2.026 24.068 1.00 97.62 159 THR A O 1
ATOM 1332 N N . ASN A 1 160 ? -5.790 3.985 23.059 1.00 94.75 160 ASN A N 1
ATOM 1333 C CA . ASN A 1 160 ? -6.224 4.671 24.272 1.00 94.75 160 ASN A CA 1
ATOM 1334 C C . ASN A 1 160 ? -7.378 3.907 24.926 1.00 94.75 160 ASN A C 1
ATOM 1336 O O . ASN A 1 160 ? -7.312 3.563 26.105 1.00 94.75 160 ASN A O 1
ATOM 1340 N N . GLN A 1 161 ? -8.374 3.511 24.130 1.00 96.56 161 GLN A N 1
ATOM 1341 C CA . GLN A 1 161 ? -9.494 2.722 24.627 1.00 96.56 161 GLN A CA 1
ATOM 1342 C C . GLN A 1 161 ? -9.074 1.375 25.238 1.00 96.56 161 GLN A C 1
ATOM 1344 O O . GLN A 1 161 ? -9.630 0.946 26.252 1.00 96.56 161 GLN A O 1
ATOM 1349 N N . TYR A 1 162 ? -8.118 0.680 24.619 1.00 97.75 162 TYR A N 1
ATOM 1350 C CA . TYR A 1 162 ? -7.643 -0.622 25.083 1.00 97.75 162 TYR A CA 1
ATOM 1351 C C . TYR A 1 162 ? -6.934 -0.529 26.437 1.00 97.75 162 TYR A C 1
ATOM 1353 O O . TYR A 1 162 ? -7.155 -1.381 27.307 1.00 97.75 162 TYR A O 1
ATOM 1361 N N . TYR A 1 163 ? -6.091 0.489 26.622 1.00 96.62 163 TYR A N 1
ATOM 1362 C CA . TYR A 1 163 ? -5.337 0.671 27.861 1.00 96.62 163 TYR A CA 1
ATOM 1363 C C . TYR A 1 163 ? -6.199 1.199 29.005 1.00 96.62 163 TYR A C 1
ATOM 1365 O O . TYR A 1 163 ? -6.034 0.726 30.129 1.00 96.62 163 TYR A O 1
ATOM 1373 N N . SER A 1 164 ? -7.168 2.067 28.716 1.00 95.50 164 SER A N 1
ATOM 1374 C CA . SER A 1 164 ? -8.085 2.584 29.734 1.00 95.50 164 SER A CA 1
ATOM 1375 C C . SER A 1 164 ? -9.223 1.627 30.087 1.00 95.50 164 SER A C 1
ATOM 1377 O O . SER A 1 164 ? -9.948 1.880 31.034 1.00 95.50 164 SER A O 1
ATOM 1379 N N . TRP A 1 165 ? -9.367 0.488 29.399 1.00 96.81 165 TRP A N 1
ATOM 1380 C CA . TRP A 1 165 ? -10.501 -0.441 29.545 1.00 96.81 165 TRP A CA 1
ATOM 1381 C C . TRP A 1 165 ? -10.886 -0.802 30.991 1.00 96.81 165 TRP A C 1
ATOM 1383 O O . TRP A 1 165 ? -12.056 -1.036 31.279 1.00 96.81 165 TRP A O 1
ATOM 1393 N N . GLU A 1 166 ? -9.912 -0.900 31.897 1.00 95.12 166 GLU A N 1
ATOM 1394 C CA . GLU A 1 166 ? -10.121 -1.305 33.299 1.00 95.12 166 GLU A CA 1
ATOM 1395 C C . GLU A 1 166 ? -10.114 -0.126 34.284 1.00 95.12 166 GLU A C 1
ATOM 1397 O O . GLU A 1 166 ? -10.184 -0.342 35.493 1.00 95.12 166 GLU A O 1
ATOM 1402 N N . GLU A 1 167 ? -10.023 1.112 33.796 1.00 95.75 167 GLU A N 1
ATOM 1403 C CA . GLU A 1 167 ? -10.096 2.298 34.644 1.00 95.75 167 GLU A CA 1
ATOM 1404 C C . GLU A 1 167 ? -11.497 2.458 35.246 1.00 95.75 167 GLU A C 1
ATOM 1406 O O . GLU A 1 167 ? -12.518 2.295 34.572 1.00 95.75 167 GLU A O 1
ATOM 1411 N N . ASP A 1 168 ? -11.546 2.803 36.532 1.00 94.50 168 ASP A N 1
ATOM 1412 C CA . ASP A 1 168 ? -12.789 3.116 37.237 1.00 94.50 168 ASP A CA 1
ATOM 1413 C C . ASP A 1 168 ? -13.199 4.565 36.933 1.00 94.50 168 ASP A C 1
ATOM 1415 O O . ASP A 1 168 ? -12.895 5.495 37.682 1.00 94.50 168 ASP A O 1
ATOM 1419 N N . SER A 1 169 ? -13.804 4.761 35.759 1.00 93.12 169 SER A N 1
ATOM 1420 C CA . SER A 1 169 ? -14.258 6.059 35.256 1.00 93.12 169 SER A CA 1
ATOM 1421 C C . SER A 1 169 ? -15.608 5.931 34.559 1.00 93.12 169 SER A C 1
ATOM 1423 O O . SER A 1 169 ? -15.803 5.067 33.702 1.00 93.12 169 SER A O 1
ATOM 1425 N N . ASP A 1 170 ? -16.533 6.842 34.870 1.00 87.56 170 ASP A N 1
ATOM 1426 C CA . ASP A 1 170 ? -17.845 6.910 34.215 1.00 87.56 170 ASP A CA 1
ATOM 1427 C C . ASP A 1 170 ? -17.735 7.187 32.705 1.00 87.56 170 ASP A C 1
ATOM 1429 O O . ASP A 1 170 ? -18.632 6.850 31.941 1.00 87.56 170 ASP A O 1
ATOM 1433 N N . SER A 1 171 ? -16.618 7.769 32.259 1.00 90.44 171 SER A N 1
A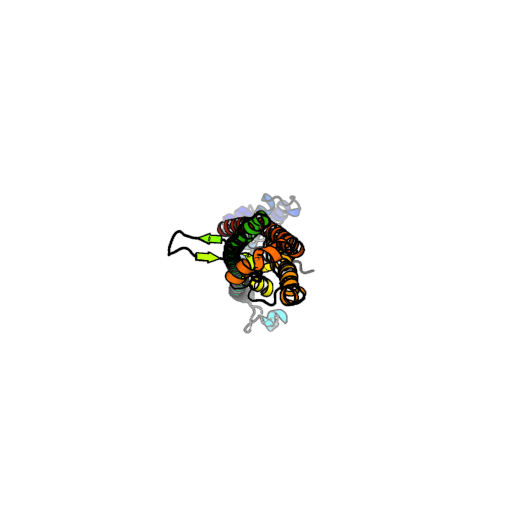TOM 1434 C CA . SER A 1 171 ? -16.350 8.127 30.859 1.00 90.44 171 SER A CA 1
ATOM 1435 C C . SER A 1 171 ? -15.259 7.266 30.218 1.00 90.44 171 SER A C 1
ATOM 1437 O O . SER A 1 171 ? -14.668 7.672 29.230 1.00 90.44 171 SER A O 1
ATOM 1439 N N . VAL A 1 172 ? -14.976 6.073 30.752 1.00 95.38 172 VAL A N 1
ATOM 1440 C CA . VAL A 1 172 ? -13.886 5.192 30.277 1.00 95.38 172 VAL A CA 1
ATOM 1441 C C . VAL A 1 172 ? -13.960 4.824 28.784 1.00 95.38 172 VAL A C 1
ATOM 1443 O O . VAL A 1 172 ? -12.943 4.508 28.166 1.00 95.38 172 VAL A O 1
ATOM 1446 N N . PHE A 1 173 ? -15.157 4.865 28.193 1.00 96.38 173 PHE A N 1
ATOM 1447 C CA . PHE A 1 173 ? -15.384 4.613 26.766 1.00 96.38 173 PHE A CA 1
ATOM 1448 C C . PHE A 1 173 ? -15.549 5.885 25.927 1.00 96.38 173 PHE A C 1
ATOM 1450 O O . PHE A 1 173 ? -15.933 5.800 24.764 1.00 96.38 173 PHE A O 1
ATOM 1457 N N . LEU A 1 174 ? -15.306 7.060 26.509 1.00 95.25 174 LEU A N 1
ATOM 1458 C CA . LEU A 1 174 ? -15.522 8.357 25.880 1.00 95.25 174 LEU A CA 1
ATOM 1459 C C . LEU A 1 174 ? -14.229 9.177 25.902 1.00 95.25 174 LEU A C 1
ATOM 1461 O O . LEU A 1 174 ? -13.595 9.345 26.940 1.00 95.25 174 LEU A O 1
ATOM 1465 N N . ILE A 1 175 ? -13.877 9.756 24.758 1.00 91.81 175 ILE A N 1
ATOM 1466 C CA . ILE A 1 175 ? -12.881 10.821 24.665 1.00 91.81 175 ILE A CA 1
ATOM 1467 C C . ILE A 1 175 ? -13.629 12.147 24.714 1.00 91.81 175 ILE A C 1
ATOM 1469 O O . ILE A 1 175 ? -14.481 12.407 23.865 1.00 91.81 175 ILE A O 1
ATOM 1473 N N . ILE A 1 176 ? -13.315 12.976 25.706 1.00 90.88 176 ILE A N 1
ATOM 1474 C CA . ILE A 1 176 ? -13.918 14.298 25.880 1.00 90.88 176 ILE A CA 1
ATOM 1475 C C . ILE A 1 176 ? -12.962 15.346 25.313 1.00 90.88 176 ILE A C 1
ATOM 1477 O O . ILE A 1 176 ? -11.800 15.423 25.712 1.00 90.88 176 ILE A O 1
ATOM 1481 N N . TYR A 1 177 ? -13.466 16.161 24.395 1.00 88.38 177 TYR A N 1
ATOM 1482 C CA . TYR A 1 177 ? -12.771 17.300 23.816 1.00 88.38 177 TYR A CA 1
ATOM 1483 C C . TYR A 1 177 ? -13.379 18.603 24.328 1.00 88.38 177 TYR A C 1
ATOM 1485 O O . TYR A 1 177 ? -14.596 18.719 24.452 1.00 88.38 177 TYR A O 1
ATOM 1493 N N . GLY A 1 178 ? -12.527 19.604 24.552 1.00 86.62 178 GLY A N 1
ATOM 1494 C CA . GLY A 1 178 ? -12.949 20.912 25.051 1.00 86.62 178 GLY A CA 1
ATOM 1495 C C . GLY A 1 178 ? -13.237 20.926 26.554 1.00 86.62 178 GLY A C 1
ATOM 1496 O O . GLY A 1 178 ? -13.002 19.954 27.267 1.00 86.62 178 GLY A O 1
ATOM 1497 N N . GLU A 1 179 ? -13.724 22.066 27.037 1.00 85.25 179 GLU A N 1
ATOM 1498 C CA . GLU A 1 179 ? -14.064 22.298 28.442 1.00 85.25 179 GLU A CA 1
ATOM 1499 C C . GLU A 1 179 ? -15.361 23.119 28.532 1.00 85.25 179 GLU A C 1
ATOM 1501 O O . GLU A 1 179 ? -15.657 23.929 27.654 1.00 85.25 179 GLU A O 1
ATOM 1506 N N . GLY A 1 180 ? -16.123 22.951 29.616 1.00 83.50 180 GLY A N 1
ATOM 1507 C CA . GLY A 1 180 ? -17.328 23.747 29.867 1.00 83.50 180 GLY A CA 1
ATOM 1508 C C . GLY A 1 180 ? -18.502 23.399 28.945 1.00 83.50 180 GLY A C 1
ATOM 1509 O O . GLY A 1 180 ? -18.754 22.229 28.674 1.00 83.50 180 GLY A O 1
ATOM 1510 N N . GLU A 1 181 ? -19.251 24.414 28.507 1.00 82.62 181 GLU A N 1
ATOM 1511 C CA . GLU A 1 181 ? -20.476 24.243 27.703 1.00 82.62 181 GLU A CA 1
ATOM 1512 C C . GLU A 1 181 ? -20.210 23.786 26.256 1.00 82.62 181 GLU A C 1
ATOM 1514 O O . GLU A 1 181 ? -21.111 23.241 25.624 1.00 82.62 181 GLU A O 1
ATOM 1519 N N . ASP A 1 182 ? -18.980 23.953 25.755 1.00 86.50 182 ASP A N 1
ATOM 1520 C CA . ASP A 1 182 ? -18.574 23.557 24.397 1.00 86.50 182 ASP A CA 1
ATOM 1521 C C . ASP A 1 182 ? -17.950 22.150 24.343 1.00 86.50 182 ASP A C 1
ATOM 1523 O O . ASP A 1 182 ? -17.491 21.704 23.286 1.00 86.50 182 ASP A O 1
ATOM 1527 N N . ALA A 1 183 ? -17.882 21.452 25.481 1.00 88.88 183 ALA A N 1
ATOM 1528 C CA . ALA A 1 183 ? -17.300 20.123 25.535 1.00 88.88 183 ALA A CA 1
ATOM 1529 C C . ALA A 1 183 ? -18.153 19.119 24.746 1.00 88.88 183 ALA A C 1
ATOM 1531 O O . ALA A 1 183 ? -19.376 19.068 24.892 1.00 88.88 183 ALA A O 1
ATOM 1532 N N . PHE A 1 184 ? -17.503 18.275 23.949 1.00 89.31 184 PHE A N 1
ATOM 1533 C CA . PHE A 1 184 ? -18.160 17.165 23.267 1.00 89.31 184 PHE A CA 1
ATOM 1534 C C . PHE A 1 184 ? -17.406 15.865 23.515 1.00 89.31 184 PHE A C 1
ATOM 1536 O O . PHE A 1 184 ? -16.188 15.851 23.690 1.00 89.31 184 PHE A O 1
ATOM 1543 N N . ALA A 1 185 ? -18.146 14.763 23.535 1.00 90.69 185 ALA A N 1
ATOM 1544 C CA . ALA A 1 185 ? -17.590 13.431 23.692 1.00 90.69 185 ALA A CA 1
ATOM 1545 C C . ALA A 1 185 ? -17.648 12.670 22.367 1.00 90.69 185 ALA A C 1
ATOM 1547 O O . ALA A 1 185 ? -18.562 12.866 21.563 1.00 90.69 185 ALA A O 1
ATOM 1548 N N . ILE A 1 186 ? -16.693 11.773 22.161 1.00 91.38 186 ILE A N 1
ATOM 1549 C CA . ILE A 1 186 ? -16.733 10.757 21.113 1.00 91.38 186 ILE A CA 1
ATOM 1550 C C . ILE A 1 186 ? -16.437 9.421 21.772 1.00 91.38 186 ILE A C 1
ATOM 1552 O O . ILE A 1 186 ? -15.437 9.298 22.475 1.00 91.38 186 ILE A O 1
ATOM 1556 N N . ALA A 1 187 ? -17.269 8.416 21.526 1.00 95.12 187 ALA A N 1
ATOM 1557 C CA . ALA A 1 187 ? -16.942 7.041 21.857 1.00 95.12 187 ALA A CA 1
ATOM 1558 C C . ALA A 1 187 ? -16.049 6.432 20.764 1.00 95.12 187 ALA A C 1
ATOM 1560 O O . ALA A 1 187 ? -16.543 6.204 19.665 1.00 95.12 187 ALA A O 1
ATOM 1561 N N . PRO A 1 188 ? -14.765 6.109 21.012 1.00 94.56 188 PRO A N 1
ATOM 1562 C CA . PRO A 1 188 ? -13.895 5.512 19.994 1.00 94.56 188 PRO A CA 1
ATOM 1563 C C . PRO A 1 188 ? -14.500 4.278 19.325 1.00 94.56 188 PRO A C 1
ATOM 1565 O O . PRO A 1 188 ? -14.411 4.104 18.114 1.00 94.56 188 PRO A O 1
ATOM 1568 N N . LEU A 1 189 ? -15.152 3.427 20.117 1.00 96.25 189 LEU A N 1
ATOM 1569 C CA . LEU A 1 189 ? -15.732 2.174 19.644 1.00 96.25 189 LEU A CA 1
ATOM 1570 C C . LEU A 1 189 ? -17.026 2.357 18.836 1.00 96.25 189 LEU A C 1
ATOM 1572 O O . LEU A 1 189 ? -17.484 1.386 18.239 1.00 96.25 189 LEU A O 1
ATOM 1576 N N . SER A 1 190 ? -17.593 3.566 18.747 1.00 94.88 190 SER A N 1
ATOM 1577 C CA . SER A 1 190 ? -18.673 3.837 17.785 1.00 94.88 190 SER A CA 1
ATOM 1578 C C . SER A 1 190 ? -18.180 3.782 16.338 1.00 94.88 190 SER A C 1
ATOM 1580 O O . SER A 1 190 ? -18.954 3.498 15.432 1.00 94.88 190 SER A O 1
ATOM 1582 N N . LEU A 1 191 ? -16.874 3.977 16.131 1.00 93.94 191 LEU A N 1
ATOM 1583 C CA . LEU A 1 191 ? -16.199 3.872 14.840 1.00 93.94 191 LEU A CA 1
ATOM 1584 C C . LEU A 1 191 ? -15.621 2.467 14.599 1.00 93.94 191 LEU A C 1
ATOM 1586 O O . LEU A 1 191 ? -14.816 2.263 13.693 1.00 93.94 191 LEU A O 1
ATOM 1590 N N . TYR A 1 192 ? -15.978 1.475 15.424 1.00 96.44 192 TYR A N 1
ATOM 1591 C CA . TYR A 1 192 ? -15.387 0.139 15.327 1.00 96.44 192 TYR A CA 1
ATOM 1592 C C . TYR A 1 192 ? -15.823 -0.630 14.074 1.00 96.44 192 TYR A C 1
ATOM 1594 O O . TYR A 1 192 ? -15.161 -1.587 13.696 1.00 96.44 192 TYR A O 1
ATOM 1602 N N . GLU A 1 193 ? -16.886 -0.227 13.388 1.00 94.88 193 GLU A N 1
ATOM 1603 C CA . GLU A 1 193 ? -17.297 -0.876 12.135 1.00 94.88 193 GLU A CA 1
ATOM 1604 C C . GLU A 1 193 ? -16.589 -0.301 10.897 1.00 94.88 193 GLU A C 1
ATOM 1606 O O . GLU A 1 193 ? -16.681 -0.882 9.818 1.00 94.88 193 GLU A O 1
ATOM 1611 N N . GLU A 1 194 ? -15.826 0.788 11.047 1.00 91.81 194 GLU A N 1
ATOM 1612 C CA . GLU A 1 194 ? -15.129 1.442 9.936 1.00 91.81 194 GLU A CA 1
ATOM 1613 C C . GLU A 1 194 ? -13.946 0.602 9.451 1.00 91.81 194 GLU A C 1
ATOM 1615 O O . GLU A 1 194 ? -12.955 0.458 10.166 1.00 91.81 194 GLU A O 1
ATOM 1620 N N . VAL A 1 195 ? -14.029 0.058 8.235 1.00 88.88 195 VAL A N 1
ATOM 1621 C CA . VAL A 1 195 ? -12.950 -0.708 7.586 1.00 88.88 195 VAL A CA 1
ATOM 1622 C C . VAL A 1 195 ? -12.278 0.157 6.526 1.00 88.88 195 VAL A C 1
ATOM 1624 O O . VAL A 1 195 ? -12.946 0.806 5.722 1.00 88.88 195 VAL A O 1
ATOM 1627 N N . MET A 1 196 ? -10.946 0.130 6.484 1.00 85.81 196 MET A N 1
ATOM 1628 C CA . MET A 1 196 ? -10.140 0.911 5.542 1.00 85.81 196 MET A CA 1
ATOM 1629 C C . MET A 1 196 ? -9.412 -0.023 4.566 1.00 85.81 196 MET A C 1
ATOM 1631 O O . MET A 1 196 ? -8.259 -0.381 4.808 1.00 85.81 196 MET A O 1
ATOM 1635 N N . PRO A 1 197 ? -10.053 -0.449 3.462 1.00 89.19 197 PRO A N 1
ATOM 1636 C CA . PRO A 1 197 ? -9.372 -1.242 2.448 1.00 89.19 197 PRO A CA 1
ATOM 1637 C C . PRO A 1 197 ? -8.252 -0.428 1.782 1.00 89.19 197 PRO A C 1
ATOM 1639 O O . PRO A 1 197 ? -8.376 0.779 1.574 1.00 89.19 197 PRO A O 1
ATOM 1642 N N . PHE A 1 198 ? -7.161 -1.104 1.425 1.00 89.62 198 PHE A N 1
ATOM 1643 C CA . PHE A 1 198 ? -6.044 -0.518 0.684 1.00 89.62 198 PHE A CA 1
ATOM 1644 C C . PHE A 1 198 ? -6.139 -0.908 -0.796 1.00 89.62 198 PHE A C 1
ATOM 1646 O O . PHE A 1 198 ? -6.075 -2.094 -1.122 1.00 89.62 198 PHE A O 1
ATOM 1653 N N . ASP A 1 199 ? -6.280 0.071 -1.690 1.00 85.81 199 ASP A N 1
ATOM 1654 C CA . ASP A 1 199 ? -6.370 -0.148 -3.138 1.00 85.81 199 ASP A CA 1
ATOM 1655 C C . ASP A 1 199 ? -5.676 0.988 -3.919 1.00 85.81 199 ASP A C 1
ATOM 1657 O O . ASP A 1 199 ? -6.308 1.988 -4.265 1.00 85.81 199 ASP A O 1
ATOM 1661 N N . PRO A 1 200 ? -4.352 0.887 -4.137 1.00 84.00 200 PRO A N 1
ATOM 1662 C CA . PRO A 1 200 ? -3.577 1.936 -4.787 1.00 84.00 200 PRO A CA 1
ATOM 1663 C C . PRO A 1 200 ? -3.834 1.983 -6.307 1.00 84.00 200 PRO A C 1
ATOM 1665 O O . PRO A 1 200 ? -4.251 0.983 -6.896 1.00 84.00 200 PRO A O 1
ATOM 1668 N N . PRO A 1 201 ? -3.550 3.120 -6.970 1.00 71.19 201 PRO A N 1
ATOM 1669 C CA . PRO A 1 201 ? -3.733 3.266 -8.414 1.00 71.19 201 PRO A CA 1
ATOM 1670 C C . PRO A 1 201 ? -2.797 2.357 -9.234 1.00 71.19 201 PRO A C 1
ATOM 1672 O O . PRO A 1 201 ? -1.620 2.215 -8.917 1.00 71.19 201 PRO A O 1
ATOM 1675 N N . GLU A 1 202 ? -3.314 1.791 -10.333 1.00 79.81 202 GLU A N 1
ATOM 1676 C CA . GLU A 1 202 ? -2.594 0.848 -11.221 1.00 79.81 202 GLU A CA 1
ATOM 1677 C C . GLU A 1 202 ? -2.856 1.072 -12.728 1.00 79.81 202 GLU A C 1
ATOM 1679 O O . GLU A 1 202 ? -2.575 0.218 -13.572 1.00 79.81 202 GLU A O 1
ATOM 1684 N N . VAL A 1 203 ? -3.439 2.217 -13.096 1.00 70.75 203 VAL A N 1
ATOM 1685 C CA . VAL A 1 203 ? -3.958 2.482 -14.451 1.00 70.75 203 VAL A CA 1
ATOM 1686 C C . VAL A 1 203 ? -2.844 2.492 -15.501 1.00 70.75 203 VAL A C 1
ATOM 1688 O O . VAL A 1 203 ? -2.968 1.886 -16.568 1.00 70.75 203 VAL A O 1
ATOM 1691 N N . THR A 1 204 ? -1.755 3.189 -15.208 1.00 72.88 204 THR A N 1
ATOM 1692 C CA . THR A 1 204 ? -0.601 3.354 -16.089 1.00 72.88 204 THR A CA 1
ATOM 1693 C C . THR A 1 204 ? 0.152 2.046 -16.214 1.00 72.88 204 THR A C 1
ATOM 1695 O O . THR A 1 204 ? 0.432 1.626 -17.335 1.00 72.88 204 THR A O 1
ATOM 1698 N N . TYR A 1 205 ? 0.435 1.378 -15.095 1.00 75.12 205 TYR A N 1
ATOM 1699 C CA . TYR A 1 205 ? 1.063 0.061 -15.102 1.00 75.12 205 TYR A CA 1
ATOM 1700 C C . TYR A 1 205 ? 0.298 -0.935 -15.984 1.00 75.12 205 TYR A C 1
ATOM 1702 O O . TYR A 1 205 ? 0.880 -1.513 -16.905 1.00 75.12 205 TYR A O 1
ATOM 1710 N N . ASN A 1 206 ? -1.019 -1.047 -15.792 1.00 74.00 206 ASN A N 1
ATOM 1711 C CA . ASN A 1 206 ? -1.865 -1.928 -16.596 1.00 74.00 206 ASN A CA 1
ATOM 1712 C C . ASN A 1 206 ? -1.824 -1.555 -18.088 1.00 74.00 206 ASN A C 1
ATOM 1714 O O . ASN A 1 206 ? -1.745 -2.434 -18.945 1.00 74.00 206 ASN A O 1
ATOM 1718 N N . SER A 1 207 ? -1.819 -0.259 -18.422 1.00 72.25 207 SER A N 1
ATOM 1719 C CA . SER A 1 207 ? -1.699 0.202 -19.812 1.00 72.25 207 SER A CA 1
ATOM 1720 C C . SER A 1 207 ? -0.372 -0.213 -20.459 1.00 72.25 207 SER A C 1
ATOM 1722 O O . SER A 1 207 ? -0.387 -0.740 -21.569 1.00 72.25 207 SER A O 1
ATOM 1724 N N . VAL A 1 208 ? 0.757 0.006 -19.776 1.00 67.25 208 VAL A N 1
ATOM 1725 C CA . VAL A 1 208 ? 2.112 -0.322 -20.272 1.00 67.25 208 VAL A CA 1
ATOM 1726 C C . VAL A 1 208 ? 2.307 -1.841 -20.383 1.00 67.25 208 VAL A C 1
ATOM 1728 O O . VAL A 1 208 ? 3.010 -2.338 -21.265 1.00 67.25 208 VAL A O 1
ATOM 1731 N N . GLN A 1 209 ? 1.671 -2.610 -19.499 1.00 71.25 209 GLN A N 1
ATOM 1732 C CA . GLN A 1 209 ? 1.682 -4.067 -19.579 1.00 71.25 209 GLN A CA 1
ATOM 1733 C C . GLN A 1 209 ? 0.883 -4.575 -20.792 1.00 71.25 209 GLN A C 1
ATOM 1735 O O . GLN A 1 209 ? 1.341 -5.468 -21.508 1.00 71.25 209 GLN A O 1
ATOM 1740 N N . LEU A 1 210 ? -0.299 -4.002 -21.044 1.00 54.50 210 LEU A N 1
ATOM 1741 C CA . LEU A 1 210 ? -1.208 -4.423 -22.117 1.00 54.50 210 LEU A CA 1
ATOM 1742 C C . LEU A 1 210 ? -0.712 -4.062 -23.522 1.00 54.50 210 LEU A C 1
ATOM 1744 O O . LEU A 1 210 ? -0.922 -4.841 -24.453 1.00 54.50 210 LEU A O 1
ATOM 1748 N N . ASP A 1 211 ? -0.061 -2.911 -23.695 1.00 65.94 211 ASP A N 1
ATOM 1749 C CA . ASP A 1 211 ? 0.457 -2.474 -25.000 1.00 65.94 211 ASP A CA 1
ATOM 1750 C C . ASP A 1 211 ? 1.809 -3.124 -25.374 1.00 65.94 211 ASP A C 1
ATOM 1752 O O . ASP A 1 211 ? 2.318 -2.933 -26.480 1.00 65.94 211 ASP A O 1
ATOM 1756 N N . GLY A 1 212 ? 2.373 -3.943 -24.476 1.00 59.78 212 GLY A N 1
ATOM 1757 C CA . GLY A 1 212 ? 3.616 -4.680 -24.687 1.00 59.78 212 GLY A CA 1
ATOM 1758 C C . GLY A 1 212 ? 4.882 -3.833 -24.570 1.00 59.78 212 GLY A C 1
ATOM 1759 O O . GLY A 1 212 ? 5.975 -4.380 -24.752 1.00 59.78 212 GLY A O 1
ATOM 1760 N N . THR A 1 213 ? 4.771 -2.543 -24.232 1.00 65.25 213 THR A N 1
ATOM 1761 C CA . THR A 1 213 ? 5.942 -1.675 -24.044 1.00 65.25 213 THR A CA 1
ATOM 1762 C C . THR A 1 213 ? 6.768 -2.037 -22.816 1.00 65.25 213 THR A C 1
ATOM 1764 O O . THR A 1 213 ? 7.951 -1.699 -22.764 1.00 65.25 213 THR A O 1
ATOM 1767 N N . PHE A 1 214 ? 6.199 -2.811 -21.887 1.00 63.44 214 PHE A N 1
ATOM 1768 C CA . PHE A 1 214 ? 6.906 -3.367 -20.732 1.00 63.44 214 PHE A CA 1
ATOM 1769 C C . PHE A 1 214 ? 8.189 -4.128 -21.119 1.00 63.44 214 PHE A C 1
ATOM 1771 O O . PHE A 1 214 ? 9.201 -3.994 -20.446 1.00 63.44 214 PHE A O 1
ATOM 1778 N N . ARG A 1 215 ? 8.199 -4.813 -22.276 1.00 62.28 215 ARG A N 1
ATOM 1779 C CA . ARG A 1 215 ? 9.367 -5.558 -22.802 1.00 62.28 215 ARG A CA 1
ATOM 1780 C C . ARG A 1 215 ? 10.570 -4.684 -23.158 1.00 62.28 215 ARG A C 1
ATOM 1782 O O . ARG A 1 215 ? 11.627 -5.206 -23.497 1.00 62.28 215 ARG A O 1
ATOM 1789 N N . PHE A 1 216 ? 10.383 -3.369 -23.195 1.00 63.06 216 PHE A N 1
ATOM 1790 C CA . PHE A 1 216 ? 11.444 -2.412 -23.486 1.00 63.06 216 PHE A CA 1
ATOM 1791 C C . PHE A 1 216 ? 11.963 -1.717 -22.218 1.00 63.06 216 PHE A C 1
ATOM 1793 O O . PHE A 1 216 ? 12.818 -0.830 -22.322 1.00 63.06 216 PHE A O 1
ATOM 1800 N N . LEU A 1 217 ? 11.441 -2.073 -21.040 1.00 67.31 217 LEU A N 1
ATOM 1801 C CA . LEU A 1 217 ? 11.991 -1.647 -19.758 1.00 67.31 217 LEU A CA 1
ATOM 1802 C C . LEU A 1 217 ? 13.255 -2.452 -19.429 1.00 67.31 217 LEU A C 1
ATOM 1804 O O . LEU A 1 217 ? 13.507 -3.509 -19.997 1.00 67.31 217 LEU A O 1
ATOM 1808 N N . ASP A 1 218 ? 14.073 -1.918 -18.525 1.00 70.94 218 ASP A N 1
ATOM 1809 C CA . ASP A 1 218 ? 15.179 -2.678 -17.940 1.00 70.94 218 ASP A CA 1
ATOM 1810 C C . ASP A 1 218 ? 14.623 -3.831 -17.088 1.00 70.94 218 ASP A C 1
ATOM 1812 O O . ASP A 1 218 ? 13.706 -3.604 -16.296 1.00 70.94 218 ASP A O 1
ATOM 1816 N N . ASP A 1 219 ? 15.197 -5.034 -17.202 1.00 73.38 219 ASP A N 1
ATOM 1817 C CA . ASP A 1 219 ? 14.744 -6.239 -16.484 1.00 73.38 219 ASP A CA 1
ATOM 1818 C C . ASP A 1 219 ? 14.625 -6.016 -14.962 1.00 73.38 219 ASP A C 1
ATOM 1820 O O . ASP A 1 219 ? 13.729 -6.548 -14.301 1.00 73.38 219 ASP A O 1
ATOM 1824 N N . THR A 1 220 ? 15.515 -5.199 -14.384 1.00 76.25 220 THR A N 1
ATOM 1825 C CA . THR A 1 220 ? 15.494 -4.868 -12.951 1.00 76.25 220 THR A CA 1
ATOM 1826 C C . THR A 1 220 ? 14.276 -4.020 -12.602 1.00 76.25 220 THR A C 1
ATOM 1828 O O . THR A 1 220 ? 13.631 -4.239 -11.576 1.00 76.25 220 THR A O 1
ATOM 1831 N N . LEU A 1 221 ? 13.956 -3.048 -13.459 1.00 77.06 221 LEU A N 1
ATOM 1832 C CA . LEU A 1 221 ? 12.812 -2.160 -13.286 1.00 77.06 221 LEU A CA 1
ATOM 1833 C C . LEU A 1 221 ? 11.498 -2.922 -13.480 1.00 77.06 221 LEU A C 1
ATOM 1835 O O . LEU A 1 221 ? 10.594 -2.772 -12.663 1.00 77.06 221 LEU A O 1
ATOM 1839 N N . GLU A 1 222 ? 11.403 -3.767 -14.507 1.00 77.31 222 GLU A N 1
ATOM 1840 C CA . GLU A 1 222 ? 10.237 -4.627 -14.748 1.00 77.31 222 GLU A CA 1
ATOM 1841 C C . GLU A 1 222 ? 9.933 -5.513 -13.529 1.00 77.31 222 GLU A C 1
ATOM 1843 O O . GLU A 1 222 ? 8.782 -5.588 -13.084 1.00 77.31 222 GLU A O 1
ATOM 1848 N N . HIS A 1 223 ? 10.957 -6.133 -12.937 1.00 79.00 223 HIS A N 1
ATOM 1849 C CA . HIS A 1 223 ? 10.790 -6.978 -11.753 1.00 79.00 223 HIS A CA 1
ATOM 1850 C C . HIS A 1 223 ? 10.285 -6.200 -10.534 1.00 79.00 223 HIS A C 1
ATOM 1852 O O . HIS A 1 223 ? 9.376 -6.659 -9.838 1.00 79.00 223 HIS A O 1
ATOM 1858 N N . GLU A 1 224 ? 10.841 -5.016 -10.262 1.00 82.06 224 GLU A N 1
ATOM 1859 C CA . GLU A 1 224 ? 10.392 -4.200 -9.128 1.00 82.06 224 GLU A CA 1
ATOM 1860 C C . GLU A 1 224 ? 8.976 -3.654 -9.334 1.00 82.06 224 GLU A C 1
ATOM 1862 O O . GLU A 1 224 ? 8.164 -3.731 -8.412 1.00 82.06 224 GLU A O 1
ATOM 1867 N N . LEU A 1 225 ? 8.634 -3.198 -10.543 1.00 83.88 225 LEU A N 1
ATOM 1868 C CA . LEU A 1 225 ? 7.266 -2.799 -10.879 1.00 83.88 225 LEU A CA 1
ATOM 1869 C C . LEU A 1 225 ? 6.294 -3.975 -10.706 1.00 83.88 225 LEU A C 1
ATOM 1871 O O . LEU A 1 225 ? 5.267 -3.833 -10.050 1.00 83.88 225 LEU A O 1
ATOM 1875 N N . THR A 1 226 ? 6.647 -5.171 -11.180 1.00 81.50 226 THR A N 1
ATOM 1876 C CA . THR A 1 226 ? 5.805 -6.366 -11.004 1.00 81.50 226 THR A CA 1
ATOM 1877 C C . THR A 1 226 ? 5.508 -6.634 -9.530 1.00 81.50 226 THR A C 1
ATOM 1879 O O . THR A 1 226 ? 4.359 -6.902 -9.175 1.00 81.50 226 THR A O 1
ATOM 1882 N N . LYS A 1 227 ? 6.510 -6.516 -8.648 1.00 79.00 227 LYS A N 1
ATOM 1883 C CA . LYS A 1 227 ? 6.317 -6.681 -7.198 1.00 79.00 227 LYS A CA 1
ATOM 1884 C C . LYS A 1 227 ? 5.438 -5.597 -6.584 1.00 79.00 227 LYS A C 1
ATOM 1886 O O . LYS A 1 227 ? 4.669 -5.907 -5.678 1.00 79.00 227 LYS A O 1
ATOM 1891 N N . ILE A 1 228 ? 5.571 -4.354 -7.046 1.00 83.50 228 ILE A N 1
ATOM 1892 C CA . ILE A 1 228 ? 4.779 -3.222 -6.556 1.00 83.50 228 ILE A CA 1
ATOM 1893 C C . ILE A 1 228 ? 3.307 -3.412 -6.927 1.00 83.50 228 ILE A C 1
ATOM 1895 O O . ILE A 1 228 ? 2.455 -3.355 -6.052 1.00 83.50 228 ILE A O 1
ATOM 1899 N N . TYR A 1 229 ? 3.011 -3.693 -8.193 1.00 82.06 229 TYR A N 1
ATOM 1900 C CA . TYR A 1 229 ? 1.639 -3.665 -8.707 1.00 82.06 229 TYR A CA 1
ATOM 1901 C C . TYR A 1 229 ? 0.917 -5.015 -8.661 1.00 82.06 229 TYR A C 1
ATOM 1903 O O . TYR A 1 229 ? -0.306 -5.067 -8.645 1.00 82.06 229 TYR A O 1
ATOM 1911 N N . SER A 1 230 ? 1.651 -6.128 -8.653 1.00 74.69 230 SER A N 1
ATOM 1912 C CA . SER A 1 230 ? 1.060 -7.472 -8.782 1.00 74.69 230 SER A CA 1
ATOM 1913 C C . SER A 1 230 ? 1.764 -8.546 -7.946 1.00 74.69 230 SER A C 1
ATOM 1915 O O . SER A 1 230 ? 1.518 -9.742 -8.107 1.00 74.69 230 SER A O 1
ATOM 1917 N N . GLY A 1 231 ? 2.658 -8.130 -7.047 1.00 72.81 231 GLY A N 1
ATOM 1918 C CA . GLY A 1 231 ? 3.420 -9.028 -6.194 1.00 72.81 231 GLY A CA 1
ATOM 1919 C C . GLY A 1 231 ? 2.611 -9.591 -5.031 1.00 72.81 231 GLY A C 1
ATOM 1920 O O . GLY A 1 231 ? 1.558 -9.079 -4.647 1.00 72.81 231 GLY A O 1
ATOM 1921 N N . SER A 1 232 ? 3.170 -10.626 -4.402 1.00 74.00 232 SER A N 1
ATOM 1922 C CA . SER A 1 232 ? 2.639 -11.184 -3.155 1.00 74.00 232 SER A CA 1
ATOM 1923 C C . SER A 1 232 ? 2.547 -10.145 -2.038 1.00 74.00 232 SER A C 1
ATOM 1925 O O . SER A 1 232 ? 1.618 -10.201 -1.241 1.00 74.00 232 SER A O 1
ATOM 1927 N N . ASP A 1 233 ? 3.485 -9.195 -1.993 1.00 76.19 233 ASP A N 1
ATOM 1928 C CA . ASP A 1 233 ? 3.541 -8.157 -0.960 1.00 76.19 233 ASP A CA 1
ATOM 1929 C C . ASP A 1 233 ? 2.262 -7.303 -0.993 1.00 76.19 233 ASP A C 1
ATOM 1931 O O . ASP A 1 233 ? 1.567 -7.195 0.018 1.00 76.19 233 ASP A O 1
ATOM 1935 N N . LEU A 1 234 ? 1.890 -6.786 -2.174 1.00 82.81 234 LEU A N 1
ATOM 1936 C CA . LEU A 1 234 ? 0.653 -6.022 -2.356 1.00 82.81 234 LEU A CA 1
ATOM 1937 C C . LEU A 1 234 ? -0.581 -6.874 -2.040 1.00 82.81 234 LEU A C 1
ATOM 1939 O O . LEU A 1 234 ? -1.484 -6.406 -1.351 1.00 82.81 234 LEU A O 1
ATOM 1943 N N . PHE A 1 235 ? -0.609 -8.130 -2.495 1.00 82.94 235 PHE A N 1
ATOM 1944 C CA . PHE A 1 235 ? -1.710 -9.045 -2.188 1.00 82.94 235 PHE A CA 1
ATOM 1945 C C . PHE A 1 235 ? -1.946 -9.168 -0.676 1.00 82.94 235 PHE A C 1
ATOM 1947 O O . PHE A 1 235 ? -3.080 -9.021 -0.222 1.00 82.94 235 PHE A O 1
ATOM 1954 N N . PHE A 1 236 ? -0.891 -9.390 0.115 1.00 80.38 236 PHE A N 1
ATOM 1955 C CA . PHE A 1 236 ? -1.028 -9.530 1.565 1.00 80.38 236 PHE A CA 1
ATOM 1956 C C . PHE A 1 236 ? -1.428 -8.226 2.257 1.00 80.38 236 PHE A C 1
ATOM 1958 O O . PHE A 1 236 ? -2.175 -8.286 3.232 1.00 80.38 236 PHE A O 1
ATOM 1965 N N . ILE A 1 237 ? -0.993 -7.066 1.754 1.00 87.50 237 ILE A N 1
ATOM 1966 C CA . ILE A 1 237 ? -1.459 -5.765 2.258 1.00 87.50 237 ILE A CA 1
ATOM 1967 C C . ILE A 1 237 ? -2.969 -5.633 2.040 1.00 87.50 237 ILE A C 1
ATOM 1969 O O . ILE A 1 237 ? -3.696 -5.379 2.998 1.00 87.50 237 ILE A O 1
ATOM 1973 N N . LYS A 1 238 ? -3.455 -5.872 0.810 1.00 85.25 238 LYS A N 1
ATOM 1974 C CA . LYS A 1 238 ? -4.892 -5.805 0.486 1.00 85.25 238 LYS A CA 1
ATOM 1975 C C . LYS A 1 238 ? -5.706 -6.797 1.328 1.00 85.25 238 LYS A C 1
ATOM 1977 O O . LYS A 1 238 ? -6.757 -6.446 1.861 1.00 85.25 238 LYS A O 1
ATOM 1982 N N . GLU A 1 239 ? -5.212 -8.026 1.484 1.00 84.25 239 GLU A N 1
ATOM 1983 C CA . GLU A 1 239 ? -5.865 -9.072 2.281 1.00 84.25 239 GLU A CA 1
ATOM 1984 C C . GLU A 1 239 ? -5.992 -8.670 3.760 1.00 84.25 239 GLU A C 1
ATOM 1986 O O . GLU A 1 239 ? -7.064 -8.820 4.351 1.00 84.25 239 GLU A O 1
ATOM 1991 N N . ASN A 1 240 ? -4.922 -8.130 4.352 1.00 86.38 240 ASN A N 1
ATOM 1992 C CA . ASN A 1 240 ? -4.901 -7.740 5.761 1.00 86.38 240 ASN A CA 1
ATOM 1993 C C . ASN A 1 240 ? -5.715 -6.467 6.035 1.00 86.38 240 ASN A C 1
ATOM 1995 O O . ASN A 1 240 ? -6.450 -6.419 7.024 1.00 86.38 240 ASN A O 1
ATOM 1999 N N . ALA A 1 241 ? -5.607 -5.463 5.159 1.00 88.19 241 ALA A N 1
ATOM 2000 C CA . ALA A 1 241 ? -6.330 -4.196 5.274 1.00 88.19 241 ALA A CA 1
ATOM 2001 C C . ALA A 1 241 ? -7.842 -4.358 5.065 1.00 88.19 241 ALA A C 1
ATOM 2003 O O . ALA A 1 241 ? -8.622 -3.582 5.606 1.00 88.19 241 ALA A O 1
ATOM 2004 N N . TYR A 1 242 ? -8.264 -5.375 4.304 1.00 90.62 242 TYR A N 1
ATOM 2005 C CA . TYR A 1 242 ? -9.680 -5.634 4.066 1.00 90.62 242 TYR A CA 1
ATOM 2006 C C . TYR A 1 242 ? -10.200 -6.868 4.800 1.00 90.62 242 TYR A C 1
ATOM 2008 O O . TYR A 1 242 ? -10.905 -6.739 5.791 1.00 90.62 242 TYR A O 1
ATOM 2016 N N . LYS A 1 243 ? -9.883 -8.083 4.345 1.00 88.38 243 LYS A N 1
ATOM 2017 C CA . LYS A 1 243 ? -10.560 -9.299 4.830 1.00 88.38 243 LYS A CA 1
ATOM 2018 C C . LYS A 1 243 ? -10.228 -9.644 6.275 1.00 88.38 243 LYS A C 1
ATOM 2020 O O . LYS A 1 243 ? -11.113 -10.090 7.002 1.00 88.38 243 LYS A O 1
ATOM 2025 N N . VAL A 1 244 ? -8.971 -9.480 6.693 1.00 91.12 244 VAL A N 1
ATOM 2026 C CA . VAL A 1 244 ? -8.595 -9.750 8.090 1.00 91.12 244 VAL A CA 1
ATOM 2027 C C . VAL A 1 244 ? -9.244 -8.728 9.017 1.00 91.12 244 VAL A C 1
ATOM 2029 O O . VAL A 1 244 ? -9.802 -9.127 10.038 1.00 91.12 244 VAL A O 1
ATOM 2032 N N . ASP A 1 245 ? -9.224 -7.443 8.650 1.00 95.38 245 ASP A N 1
ATOM 2033 C CA . ASP A 1 245 ? -9.877 -6.395 9.439 1.00 95.38 245 ASP A CA 1
ATOM 2034 C C . ASP A 1 245 ? -11.399 -6.588 9.486 1.00 95.38 245 ASP A C 1
ATOM 2036 O O . ASP A 1 245 ? -11.982 -6.627 10.567 1.00 95.38 245 ASP A O 1
ATOM 2040 N N . GLN A 1 246 ? -12.026 -6.856 8.337 1.00 96.56 246 GLN A N 1
ATOM 2041 C CA . GLN A 1 246 ? -13.454 -7.156 8.232 1.00 96.56 246 GLN A CA 1
ATOM 2042 C C . GLN A 1 246 ? -13.843 -8.352 9.102 1.00 96.56 246 GLN A C 1
ATOM 2044 O O . GLN A 1 246 ? -14.823 -8.275 9.825 1.00 96.56 246 GLN A O 1
ATOM 2049 N N . SER A 1 247 ? -13.054 -9.430 9.122 1.00 97.88 247 SER A N 1
ATOM 2050 C CA . SER A 1 247 ? -13.332 -10.572 10.003 1.00 97.88 247 SER A CA 1
ATOM 2051 C C . SER A 1 247 ? -13.304 -10.196 11.490 1.00 97.88 247 SER A C 1
ATOM 2053 O O . SER A 1 247 ? -14.012 -10.813 12.285 1.00 97.88 247 SER A O 1
ATOM 2055 N N . ILE A 1 248 ? -12.478 -9.226 11.891 1.00 98.50 248 ILE A N 1
ATOM 2056 C CA . ILE A 1 248 ? -12.423 -8.740 13.275 1.00 98.50 248 ILE A CA 1
ATOM 2057 C C . ILE A 1 248 ? -13.641 -7.858 13.579 1.00 98.50 248 ILE A C 1
ATOM 2059 O O . ILE A 1 248 ? -14.206 -7.974 14.668 1.00 98.50 248 ILE A O 1
ATOM 2063 N N . VAL A 1 249 ? -14.067 -7.032 12.621 1.00 98.31 249 VAL A N 1
ATOM 2064 C CA . VAL A 1 249 ? -15.298 -6.229 12.702 1.00 98.31 249 VAL A CA 1
ATOM 2065 C C . VAL A 1 249 ? -16.544 -7.118 12.747 1.00 98.31 249 VAL A C 1
ATOM 2067 O O . VAL A 1 249 ? -17.419 -6.913 13.583 1.00 98.31 249 VAL A O 1
ATOM 2070 N N . ASP A 1 250 ? -16.599 -8.174 11.942 1.00 98.38 250 ASP A N 1
ATOM 2071 C CA . ASP A 1 250 ? -17.705 -9.134 11.939 1.00 98.38 250 ASP A CA 1
ATOM 2072 C C . ASP A 1 250 ? -17.830 -9.839 13.300 1.00 98.38 250 ASP A C 1
ATOM 2074 O O . ASP A 1 250 ? -18.937 -10.041 13.801 1.00 98.38 250 ASP A O 1
ATOM 2078 N N . ASP A 1 251 ? -16.703 -10.156 13.950 1.00 98.38 251 ASP A N 1
ATOM 2079 C CA . ASP A 1 251 ? -16.677 -10.693 15.316 1.00 98.38 251 ASP A CA 1
ATOM 2080 C C . ASP A 1 251 ? -17.268 -9.703 16.346 1.00 98.38 251 ASP A C 1
ATOM 2082 O O . ASP A 1 251 ? -17.873 -10.140 17.333 1.00 98.38 251 ASP A O 1
ATOM 2086 N N . PHE A 1 252 ? -17.106 -8.389 16.140 1.00 97.69 252 PHE A N 1
ATOM 2087 C CA . PHE A 1 252 ? -17.724 -7.335 16.956 1.00 97.69 252 PHE A CA 1
ATOM 2088 C C . PHE A 1 252 ? -19.233 -7.240 16.710 1.00 97.69 252 PHE A C 1
ATOM 2090 O O . PHE A 1 252 ? -20.015 -7.331 17.660 1.00 97.69 252 PHE A O 1
ATOM 2097 N N . VAL A 1 253 ? -19.659 -7.173 15.448 1.00 96.94 253 VAL A N 1
ATOM 2098 C CA . VAL A 1 253 ? -21.083 -7.150 15.067 1.00 96.94 253 VAL A CA 1
ATOM 2099 C C . VAL A 1 253 ? -21.807 -8.401 15.579 1.00 96.94 253 VAL A C 1
ATOM 2101 O O . VAL A 1 253 ? -22.915 -8.330 16.126 1.00 96.94 253 VAL A O 1
ATOM 2104 N N . ALA A 1 254 ? -21.159 -9.564 15.488 1.00 96.88 254 ALA A N 1
ATOM 2105 C CA . ALA A 1 254 ? -21.668 -10.813 16.037 1.00 96.88 254 ALA A CA 1
ATOM 2106 C C . ALA A 1 254 ? -21.745 -10.778 17.569 1.00 96.88 254 ALA A C 1
ATOM 2108 O O . ALA A 1 254 ? -22.686 -11.333 18.144 1.00 96.88 254 ALA A O 1
ATOM 2109 N N . ARG A 1 255 ? -20.790 -10.131 18.253 1.00 96.19 255 ARG A N 1
ATOM 2110 C CA . ARG A 1 255 ? -20.827 -9.972 19.713 1.00 96.19 255 ARG A CA 1
ATOM 2111 C C . ARG A 1 255 ? -22.017 -9.128 20.156 1.00 96.19 255 ARG A C 1
ATOM 2113 O O . ARG A 1 255 ? -22.699 -9.522 21.106 1.00 96.19 255 ARG A O 1
ATOM 2120 N N . ILE A 1 256 ? -22.296 -8.039 19.441 1.00 95.06 256 ILE A N 1
ATOM 2121 C CA . ILE A 1 256 ? -23.477 -7.205 19.679 1.00 95.06 256 ILE A CA 1
ATOM 2122 C C . ILE A 1 256 ? -24.739 -8.050 19.497 1.00 95.06 256 ILE A C 1
ATOM 2124 O O . ILE A 1 256 ? -25.519 -8.226 20.434 1.00 95.06 256 ILE A O 1
ATOM 2128 N N . SER A 1 257 ? -24.884 -8.648 18.314 1.00 93.94 257 SER A N 1
ATOM 2129 C CA . SER A 1 257 ? -26.106 -9.337 17.886 1.00 93.94 257 SER A CA 1
ATOM 2130 C C . SER 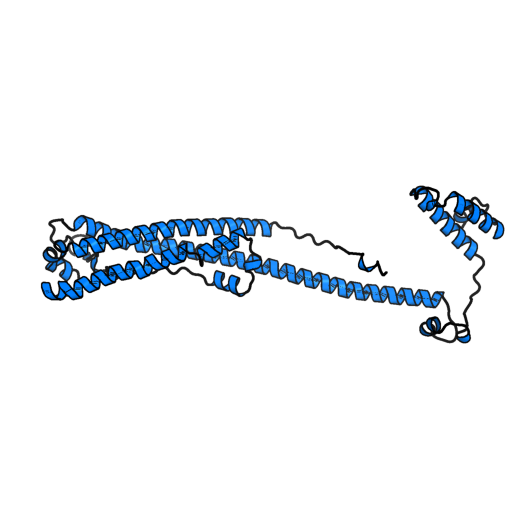A 1 257 ? -26.447 -10.557 18.742 1.00 93.94 257 SER A C 1
ATOM 2132 O O . SER A 1 257 ? -27.613 -10.808 19.038 1.00 93.94 257 SER A O 1
ATOM 2134 N N . ASN A 1 258 ? -25.434 -11.322 19.155 1.00 94.69 258 ASN A N 1
ATOM 2135 C CA . ASN A 1 258 ? -25.639 -12.599 19.840 1.00 94.69 258 ASN A CA 1
ATOM 2136 C C . ASN A 1 258 ? -25.589 -12.494 21.364 1.00 94.69 258 ASN A C 1
ATOM 2138 O O . ASN A 1 258 ? -25.937 -13.461 22.043 1.00 94.69 258 ASN A O 1
ATOM 2142 N N . LYS A 1 259 ? -25.104 -11.375 21.915 1.00 95.31 259 LYS A N 1
ATOM 2143 C CA . LYS A 1 259 ? -24.951 -11.227 23.364 1.00 95.31 259 LYS A CA 1
ATOM 2144 C C . LYS A 1 259 ? -25.456 -9.894 23.886 1.00 95.31 259 LYS A C 1
ATOM 2146 O O . LYS A 1 259 ? -26.307 -9.900 24.765 1.00 95.31 259 LYS A O 1
ATOM 2151 N N . TRP A 1 260 ? -24.957 -8.770 23.378 1.00 96.00 260 TRP A N 1
ATOM 2152 C CA . TRP A 1 260 ? -25.322 -7.464 23.939 1.00 96.00 260 TRP A CA 1
ATOM 2153 C C . TRP A 1 260 ? -26.818 -7.177 23.763 1.00 96.00 260 TRP A C 1
ATOM 2155 O O . TRP A 1 260 ? -27.471 -6.788 24.725 1.00 96.00 260 TRP A O 1
ATOM 2165 N N . VAL A 1 261 ? -27.399 -7.515 22.606 1.00 93.75 261 VAL A N 1
ATOM 2166 C CA . VAL A 1 261 ? -28.856 -7.432 22.375 1.00 93.75 261 VAL A CA 1
ATOM 2167 C C . VAL A 1 261 ? -29.658 -8.154 23.461 1.00 93.75 261 VAL A C 1
ATOM 2169 O O . VAL A 1 261 ? -30.685 -7.654 23.906 1.00 93.75 261 VAL A O 1
ATOM 2172 N N . LEU A 1 262 ? -29.206 -9.338 23.883 1.00 94.56 262 LEU A N 1
ATOM 2173 C CA . LEU A 1 262 ? -29.926 -10.168 24.851 1.00 94.56 262 LEU A CA 1
ATOM 2174 C C . LEU A 1 262 ? -29.723 -9.690 26.292 1.00 94.56 262 LEU A C 1
ATOM 2176 O O . LEU A 1 262 ? -30.663 -9.732 27.082 1.00 94.56 262 LEU A O 1
ATOM 2180 N N . ASP A 1 263 ? -28.506 -9.257 26.622 1.00 96.12 263 ASP A N 1
ATOM 2181 C CA . ASP A 1 263 ? -28.109 -8.947 27.995 1.00 96.12 263 ASP A CA 1
ATOM 2182 C C . ASP A 1 263 ? -28.453 -7.500 28.399 1.00 96.12 263 ASP A C 1
ATOM 2184 O O . ASP A 1 263 ? -28.830 -7.271 29.548 1.00 96.12 263 ASP A O 1
ATOM 2188 N N . ILE A 1 264 ? -28.342 -6.533 27.476 1.00 94.94 264 ILE A N 1
ATOM 2189 C CA . ILE A 1 264 ? -28.566 -5.095 27.741 1.00 94.94 264 ILE A CA 1
ATOM 2190 C C . ILE A 1 264 ? -29.663 -4.457 26.874 1.00 94.94 264 ILE A C 1
ATOM 2192 O O . ILE A 1 264 ? -30.069 -3.328 27.134 1.00 94.94 264 ILE A O 1
ATOM 2196 N N . GLY A 1 265 ? -30.188 -5.159 25.864 1.00 87.56 265 GLY A N 1
ATOM 2197 C CA . GLY A 1 265 ? -31.376 -4.733 25.108 1.00 87.56 265 GLY A CA 1
ATOM 2198 C C . GLY A 1 265 ? -31.178 -3.588 24.107 1.00 87.56 265 GLY A C 1
ATOM 2199 O O . GLY A 1 265 ? -32.103 -3.302 23.350 1.00 87.56 265 GLY A O 1
ATOM 2200 N N . SER A 1 266 ? -30.004 -2.950 24.071 1.00 77.38 266 SER A N 1
ATOM 2201 C CA . SER A 1 266 ? -29.674 -1.859 23.143 1.00 77.38 266 SER A CA 1
ATOM 2202 C C . SER A 1 266 ? -28.606 -2.271 22.124 1.00 77.38 266 SER A C 1
ATOM 2204 O O . SER A 1 266 ? -27.730 -3.087 22.420 1.00 77.38 266 SER A O 1
ATOM 2206 N N . THR A 1 267 ? -28.682 -1.692 20.923 1.00 81.75 267 THR A N 1
ATOM 2207 C CA . THR A 1 267 ? -27.725 -1.869 19.812 1.00 81.75 267 THR A CA 1
ATOM 2208 C C . THR A 1 267 ? -27.210 -0.548 19.260 1.00 81.75 267 THR A C 1
ATOM 2210 O O . THR A 1 267 ? -26.662 -0.519 18.163 1.00 81.75 267 THR A O 1
ATOM 2213 N N . GLU A 1 268 ? -27.434 0.557 19.963 1.00 91.94 268 GLU A N 1
ATOM 2214 C CA . GLU A 1 268 ? -27.149 1.892 19.439 1.00 91.94 268 GLU A CA 1
ATOM 2215 C C . GLU A 1 268 ? -25.681 2.290 19.649 1.00 91.94 268 GLU A C 1
ATOM 2217 O O . GLU A 1 268 ? -25.371 3.327 20.232 1.00 91.94 268 GLU A O 1
ATOM 2222 N N . THR A 1 269 ? -24.759 1.447 19.178 1.00 94.19 269 THR A N 1
ATOM 2223 C CA . THR A 1 269 ? -23.305 1.613 19.344 1.00 94.19 269 THR A CA 1
ATOM 2224 C C . THR A 1 269 ? -22.761 2.889 18.701 1.00 94.19 269 THR A C 1
ATOM 2226 O O . THR A 1 269 ? -21.673 3.336 19.064 1.00 94.19 269 THR A O 1
ATOM 2229 N N . GLN A 1 270 ? -23.517 3.519 17.800 1.00 92.56 270 GLN A N 1
ATOM 2230 C CA . GLN A 1 270 ? -23.180 4.805 17.196 1.00 92.56 270 GLN A CA 1
ATOM 2231 C C . GLN A 1 270 ? -23.303 6.008 18.154 1.00 92.56 270 GLN A C 1
ATOM 2233 O O . GLN A 1 270 ? -22.763 7.071 17.851 1.00 92.56 270 GLN A O 1
ATOM 2238 N N . TYR A 1 271 ? -24.014 5.875 19.281 1.00 93.69 271 TYR A N 1
ATOM 2239 C CA . TYR A 1 271 ? -24.277 6.976 20.217 1.00 93.69 271 TYR A CA 1
ATOM 2240 C C . TYR A 1 271 ? -23.422 6.876 21.485 1.00 93.69 271 TYR A C 1
ATOM 2242 O O . TYR A 1 271 ? -23.168 5.789 22.000 1.00 93.69 271 TYR A O 1
ATOM 2250 N N . ASN A 1 272 ? -22.988 8.018 22.023 1.00 93.25 272 ASN A N 1
ATOM 2251 C CA . ASN A 1 272 ? -22.141 8.066 23.222 1.00 93.25 272 ASN A CA 1
ATOM 2252 C C . ASN A 1 272 ? -22.870 7.536 24.464 1.00 93.25 272 ASN A C 1
ATOM 2254 O O . ASN A 1 272 ? -22.263 6.891 25.318 1.00 93.25 272 ASN A O 1
ATOM 2258 N N . GLU A 1 273 ? -24.174 7.792 24.542 1.00 93.31 273 GLU A N 1
ATOM 2259 C CA . GLU A 1 273 ? -25.072 7.378 25.615 1.00 93.31 273 GLU A CA 1
ATOM 2260 C C . GLU A 1 273 ? -25.051 5.861 25.791 1.00 93.31 273 GLU A C 1
ATOM 2262 O O . GLU A 1 273 ? -24.966 5.375 26.914 1.00 93.31 273 GLU A O 1
ATOM 2267 N N . PHE A 1 274 ? -25.005 5.103 24.689 1.00 95.19 274 PHE A N 1
ATOM 2268 C CA . PHE A 1 274 ? -24.882 3.649 24.742 1.00 95.19 274 PHE A CA 1
ATOM 2269 C C . PHE A 1 274 ? -23.634 3.214 25.520 1.00 95.19 274 PHE A C 1
ATOM 2271 O O . PHE A 1 274 ? -23.714 2.346 26.392 1.00 95.19 274 PHE A O 1
ATOM 2278 N N . TRP A 1 275 ? -22.482 3.820 25.229 1.00 95.44 275 TRP A N 1
ATOM 2279 C CA . TRP A 1 275 ? -21.213 3.470 25.868 1.00 95.44 275 TRP A CA 1
ATOM 2280 C C . TRP A 1 275 ? -21.150 3.921 27.328 1.00 95.44 275 TRP A C 1
ATOM 2282 O O . TRP A 1 275 ? -20.583 3.212 28.161 1.00 95.44 275 TRP A O 1
ATOM 2292 N N . PHE A 1 276 ? -21.763 5.064 27.641 1.00 94.25 276 PHE A N 1
ATOM 2293 C CA . PHE A 1 276 ? -21.886 5.577 29.003 1.00 94.25 276 PHE A CA 1
ATOM 2294 C C . PHE A 1 276 ? -22.790 4.685 29.869 1.00 94.25 276 PHE A C 1
ATOM 2296 O O . PHE A 1 276 ? -22.358 4.182 30.910 1.00 94.25 276 PHE A O 1
ATOM 2303 N N . ASP A 1 277 ? -24.013 4.416 29.405 1.00 94.38 277 ASP A N 1
ATOM 2304 C CA . ASP A 1 277 ? -25.038 3.677 30.151 1.00 94.38 277 ASP A CA 1
ATOM 2305 C C . ASP A 1 277 ? -24.645 2.214 30.386 1.00 94.38 277 ASP A C 1
ATOM 2307 O O . ASP A 1 277 ? -25.000 1.615 31.403 1.00 94.38 277 ASP A O 1
ATOM 2311 N N . ASN A 1 278 ? -23.879 1.628 29.460 1.00 95.19 278 ASN A N 1
ATOM 2312 C CA . ASN A 1 278 ? -23.516 0.212 29.491 1.0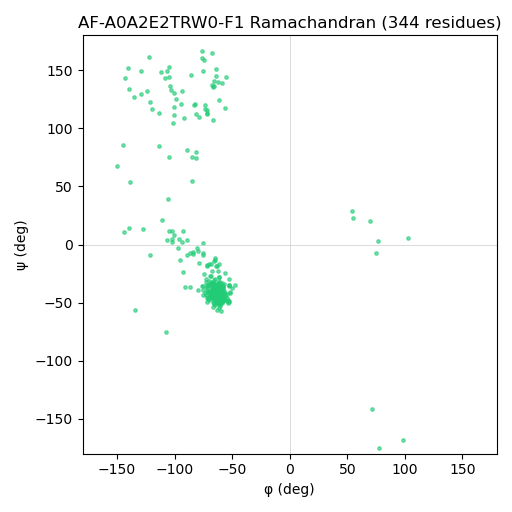0 95.19 278 ASN A CA 1
ATOM 2313 C C . ASN A 1 278 ? -22.067 -0.043 29.926 1.00 95.19 278 ASN A C 1
ATOM 2315 O O . ASN A 1 278 ? -21.593 -1.180 29.813 1.00 95.19 278 ASN A O 1
ATOM 2319 N N . ARG A 1 279 ? -21.355 0.968 30.452 1.00 94.56 279 ARG A N 1
ATOM 2320 C CA . ARG A 1 279 ? -19.909 0.868 30.721 1.00 94.56 279 ARG A CA 1
ATOM 2321 C C . ARG 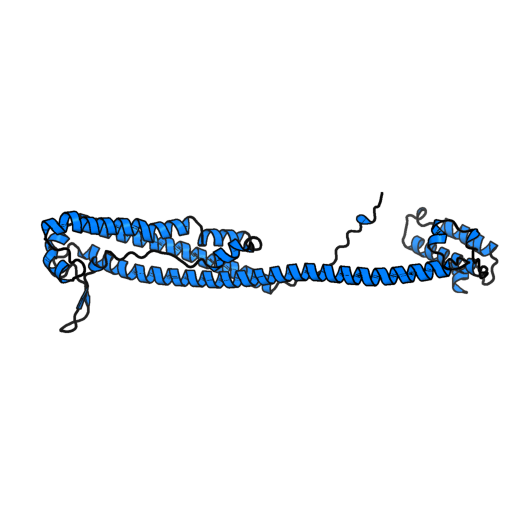A 1 279 ? -19.539 -0.355 31.562 1.00 94.56 279 ARG A C 1
ATOM 2323 O O . ARG A 1 279 ? -18.659 -1.115 31.177 1.00 94.56 279 ARG A O 1
ATOM 2330 N N . GLU A 1 280 ? -20.237 -0.608 32.673 1.00 94.94 280 GLU A N 1
ATOM 2331 C CA . GLU A 1 280 ? -19.854 -1.674 33.609 1.00 94.94 280 GLU A CA 1
ATOM 2332 C C . GLU A 1 280 ? -20.008 -3.061 32.985 1.00 94.94 280 GLU A C 1
ATOM 2334 O O . GLU A 1 280 ? -19.269 -3.993 33.311 1.00 94.94 280 GLU A O 1
ATOM 2339 N N . TYR A 1 281 ? -21.008 -3.208 32.117 1.00 95.81 281 TYR A N 1
ATOM 2340 C CA . TYR A 1 281 ? -21.252 -4.435 31.380 1.00 95.81 281 TYR A CA 1
ATOM 2341 C C . TYR A 1 281 ? -20.161 -4.642 30.320 1.00 95.81 281 TYR A C 1
ATOM 2343 O O . TYR A 1 281 ? -19.563 -5.718 30.262 1.00 95.81 281 TYR A O 1
ATOM 2351 N N . ILE A 1 282 ? -19.840 -3.600 29.546 1.00 95.81 282 ILE A N 1
ATOM 2352 C CA . ILE A 1 282 ? -18.830 -3.652 28.480 1.00 95.81 282 ILE A CA 1
ATOM 2353 C C . ILE A 1 282 ? -17.422 -3.847 29.059 1.00 95.81 282 ILE A C 1
ATOM 2355 O O . ILE A 1 282 ? -16.668 -4.667 28.542 1.00 95.81 282 ILE A O 1
ATOM 2359 N N . GLN A 1 283 ? -17.068 -3.205 30.179 1.00 96.88 283 GLN A N 1
ATOM 2360 C CA . GLN A 1 283 ? -15.771 -3.411 30.842 1.00 96.88 283 GLN A CA 1
ATOM 2361 C C . GLN A 1 283 ? -15.544 -4.877 31.237 1.00 96.88 283 GLN A C 1
ATOM 2363 O O . GLN A 1 283 ? -14.430 -5.387 31.109 1.00 96.88 283 GLN A O 1
ATOM 2368 N N . LYS A 1 284 ? -16.605 -5.587 31.648 1.00 96.94 284 LYS A N 1
ATOM 2369 C CA . LYS A 1 284 ? -16.563 -7.025 31.975 1.00 96.94 284 LYS A CA 1
ATOM 2370 C C . LYS A 1 284 ? -16.491 -7.919 30.729 1.00 96.94 284 LYS A C 1
ATOM 2372 O O . LYS A 1 284 ? -16.255 -9.125 30.852 1.00 96.94 284 LYS A O 1
ATOM 2377 N N . ASP A 1 285 ? -16.662 -7.363 29.531 1.00 96.88 285 ASP A N 1
ATOM 2378 C CA . ASP A 1 285 ? -16.586 -8.088 28.269 1.00 96.88 285 ASP A CA 1
ATOM 2379 C C . ASP A 1 285 ? -15.142 -8.224 27.755 1.00 96.88 285 ASP A C 1
ATOM 2381 O O . ASP A 1 285 ? -14.708 -7.599 26.784 1.00 96.88 285 ASP A O 1
ATOM 2385 N N . TYR A 1 286 ? -14.384 -9.126 28.380 1.00 96.25 286 TYR A N 1
ATOM 2386 C CA . TYR A 1 286 ? -13.013 -9.437 27.964 1.00 96.25 286 TYR A CA 1
ATOM 2387 C C . TYR A 1 286 ? -12.904 -10.041 26.556 1.00 96.25 286 TYR A C 1
ATOM 2389 O O . TYR A 1 286 ? -11.822 -10.001 25.962 1.00 96.25 286 TYR A O 1
ATOM 2397 N N . TYR A 1 287 ? -13.995 -10.582 25.996 1.00 97.44 287 TYR A N 1
ATOM 2398 C CA . TYR A 1 287 ? -14.001 -10.977 24.588 1.00 97.44 287 TYR A CA 1
ATOM 2399 C C . TYR A 1 287 ? -13.813 -9.741 23.710 1.00 97.44 287 TYR A C 1
ATOM 2401 O O . TYR A 1 287 ? -12.956 -9.758 22.824 1.00 97.44 287 TYR A O 1
ATOM 2409 N N . MET A 1 288 ? -14.540 -8.658 24.007 1.00 97.00 288 MET A N 1
ATOM 2410 C CA . MET A 1 288 ? -14.427 -7.416 23.254 1.00 97.00 288 MET A CA 1
ATOM 2411 C C . MET A 1 288 ? -13.049 -6.769 23.419 1.00 97.00 288 MET A C 1
ATOM 2413 O O . MET A 1 288 ? -12.418 -6.412 22.425 1.00 97.00 288 MET A O 1
ATOM 2417 N N . LYS A 1 289 ? -12.505 -6.735 24.643 1.00 98.00 289 LYS A N 1
ATOM 2418 C CA . LYS A 1 289 ? -11.126 -6.268 24.880 1.00 98.00 289 LYS A CA 1
ATOM 2419 C C . LYS A 1 289 ? -10.098 -7.049 24.049 1.00 98.00 289 LYS A C 1
ATOM 2421 O O . LYS A 1 289 ? -9.167 -6.474 23.483 1.00 98.00 289 LYS A O 1
ATOM 2426 N N . ASN A 1 290 ? -10.252 -8.371 23.946 1.00 98.38 290 ASN A N 1
ATOM 2427 C CA . ASN A 1 290 ? -9.362 -9.194 23.127 1.00 98.38 290 ASN A CA 1
ATOM 2428 C C . ASN A 1 290 ? -9.580 -8.994 21.616 1.00 98.38 290 ASN A C 1
ATOM 2430 O O . ASN A 1 290 ? -8.609 -9.051 20.863 1.00 98.38 290 ASN A O 1
ATOM 2434 N N . ASN A 1 291 ? -10.814 -8.761 21.164 1.00 98.62 291 ASN A N 1
ATOM 2435 C CA . ASN A 1 291 ? -11.116 -8.422 19.771 1.00 98.62 291 ASN A CA 1
ATOM 2436 C C . ASN A 1 291 ? -10.471 -7.072 19.379 1.00 98.62 291 ASN A C 1
ATOM 2438 O O . ASN A 1 291 ? -9.713 -7.028 18.410 1.00 98.62 291 ASN A O 1
ATOM 2442 N N . LEU A 1 292 ? -10.584 -6.042 20.230 1.00 98.50 292 LEU A N 1
ATOM 2443 C CA . LEU A 1 292 ? -9.870 -4.762 20.104 1.00 98.50 292 LEU A CA 1
ATOM 2444 C C . LEU A 1 292 ? -8.350 -4.950 19.970 1.00 98.50 292 LEU A C 1
ATOM 2446 O O . LEU A 1 292 ? -7.738 -4.436 19.036 1.00 98.50 292 LEU A O 1
ATOM 2450 N N . ARG A 1 293 ? -7.741 -5.775 20.832 1.00 98.50 293 ARG A N 1
ATOM 2451 C CA . ARG A 1 293 ? -6.309 -6.116 20.750 1.00 98.50 293 ARG A CA 1
ATOM 2452 C C . ARG A 1 293 ? -5.923 -6.790 19.431 1.00 98.50 293 ARG A C 1
ATOM 2454 O O . ARG A 1 293 ? -4.836 -6.545 18.911 1.00 98.50 293 ARG A O 1
ATOM 2461 N N . ARG A 1 294 ? -6.769 -7.689 18.910 1.00 98.56 294 ARG A N 1
ATOM 2462 C CA . ARG A 1 294 ? -6.530 -8.342 17.610 1.00 98.56 294 ARG A CA 1
ATOM 2463 C C . ARG A 1 294 ? -6.521 -7.316 16.485 1.00 98.56 294 ARG A C 1
ATOM 2465 O O . ARG A 1 294 ? -5.668 -7.428 15.610 1.00 98.56 294 ARG A O 1
ATOM 2472 N N . ARG A 1 295 ? -7.415 -6.328 16.544 1.00 98.31 295 ARG A N 1
ATOM 2473 C CA . ARG A 1 295 ? -7.485 -5.253 15.555 1.00 98.31 295 ARG A CA 1
ATOM 2474 C C . ARG A 1 295 ? -6.263 -4.350 15.577 1.00 98.31 295 ARG A C 1
ATOM 2476 O O . ARG A 1 295 ? -5.653 -4.156 14.536 1.00 98.31 295 ARG A O 1
ATOM 2483 N N . LEU A 1 296 ? -5.839 -3.911 16.764 1.00 98.50 296 LEU A N 1
ATOM 2484 C CA . LEU A 1 296 ? -4.606 -3.132 16.938 1.00 98.50 296 LEU A CA 1
ATOM 2485 C C . LEU A 1 296 ? -3.394 -3.857 16.339 1.00 98.50 296 LEU A C 1
ATOM 2487 O O . LEU A 1 296 ? -2.669 -3.295 15.528 1.00 98.50 296 LEU A O 1
ATOM 2491 N N . LYS A 1 297 ? -3.249 -5.160 16.618 1.00 98.19 297 LYS A N 1
ATOM 2492 C CA . LYS A 1 297 ? -2.189 -5.971 16.005 1.00 98.19 297 LYS A CA 1
ATOM 2493 C C . LYS A 1 297 ? -2.292 -6.026 14.472 1.00 98.19 297 LYS A C 1
ATOM 2495 O O . LYS A 1 297 ? -1.269 -6.093 13.796 1.00 98.19 297 LYS A O 1
ATOM 2500 N N . ASN A 1 298 ? -3.503 -6.066 13.914 1.00 97.88 298 ASN A N 1
ATOM 2501 C CA . ASN A 1 298 ? -3.685 -6.038 12.464 1.00 97.88 298 ASN A CA 1
ATOM 2502 C C . ASN A 1 298 ? -3.259 -4.685 11.877 1.00 97.88 298 ASN A C 1
ATOM 2504 O O . ASN A 1 298 ? -2.556 -4.666 10.873 1.00 97.88 298 ASN A O 1
ATOM 2508 N N . PHE A 1 299 ? -3.603 -3.575 12.535 1.00 97.56 299 PHE A N 1
ATOM 2509 C CA . PHE A 1 299 ? -3.165 -2.234 12.138 1.00 97.56 299 PHE A CA 1
ATOM 2510 C C . PHE A 1 299 ? -1.638 -2.097 12.164 1.00 97.56 299 PHE A C 1
ATOM 2512 O O . PHE A 1 299 ? -1.062 -1.593 11.199 1.00 97.56 299 PHE A O 1
ATOM 2519 N N . ASP A 1 300 ? -0.971 -2.618 13.200 1.00 96.88 300 ASP A N 1
ATOM 2520 C CA . ASP A 1 300 ? 0.497 -2.661 13.272 1.00 96.88 300 ASP A CA 1
ATOM 2521 C C . ASP A 1 300 ? 1.097 -3.440 12.091 1.00 96.88 300 ASP A C 1
ATOM 2523 O O . ASP A 1 300 ? 2.047 -2.987 11.450 1.00 96.88 300 ASP A O 1
ATOM 2527 N N . ASN A 1 301 ? 0.524 -4.609 11.775 1.00 94.19 301 ASN A N 1
ATOM 2528 C CA . ASN A 1 301 ? 0.979 -5.435 10.657 1.00 94.19 301 ASN A CA 1
ATOM 2529 C C . ASN A 1 301 ? 0.819 -4.703 9.319 1.00 94.19 301 ASN A C 1
ATOM 2531 O O . ASN A 1 301 ? 1.772 -4.651 8.544 1.00 94.19 301 ASN A O 1
ATOM 2535 N N . VAL A 1 302 ? -0.362 -4.133 9.054 1.00 94.69 302 VAL A N 1
ATOM 2536 C CA . VAL A 1 302 ? -0.644 -3.390 7.816 1.00 94.69 302 VAL A CA 1
ATOM 2537 C C . VAL A 1 302 ? 0.302 -2.196 7.691 1.00 94.69 302 VAL A C 1
ATOM 2539 O O . VAL A 1 302 ? 0.925 -2.024 6.648 1.00 94.69 302 VAL A O 1
ATOM 2542 N N . THR A 1 303 ? 0.494 -1.425 8.764 1.00 95.06 303 THR A N 1
ATOM 2543 C CA . THR A 1 303 ? 1.416 -0.276 8.777 1.00 95.06 303 THR A CA 1
ATOM 2544 C C . THR A 1 303 ? 2.857 -0.702 8.485 1.00 95.06 303 THR A C 1
ATOM 2546 O O . THR A 1 303 ? 3.543 -0.062 7.688 1.00 95.06 303 THR A O 1
ATOM 2549 N N . GLY A 1 304 ? 3.317 -1.812 9.074 1.00 91.12 304 GLY A N 1
ATOM 2550 C CA . GLY A 1 304 ? 4.644 -2.365 8.796 1.00 91.12 304 GLY A CA 1
ATOM 2551 C C . GLY A 1 304 ? 4.811 -2.792 7.335 1.00 91.12 304 GLY A C 1
ATOM 2552 O O . GLY A 1 304 ? 5.797 -2.429 6.695 1.00 91.12 304 GLY A O 1
ATOM 2553 N N . GLN A 1 305 ? 3.820 -3.492 6.777 1.00 94.00 305 GLN A N 1
ATOM 2554 C CA . GLN A 1 305 ? 3.833 -3.895 5.368 1.00 94.00 305 GLN A CA 1
ATOM 2555 C C . GLN A 1 305 ? 3.799 -2.687 4.420 1.00 94.00 305 GLN A C 1
ATOM 2557 O O . GLN A 1 305 ? 4.501 -2.678 3.409 1.00 94.00 305 GLN A O 1
ATOM 2562 N N . LEU A 1 306 ? 3.028 -1.645 4.748 1.00 93.94 306 LEU A N 1
ATOM 2563 C CA . LEU A 1 306 ? 2.988 -0.405 3.973 1.00 93.94 306 LEU A CA 1
ATOM 2564 C C . LEU A 1 306 ? 4.332 0.329 4.005 1.00 93.94 306 LEU A C 1
ATOM 2566 O O . LEU A 1 306 ? 4.743 0.855 2.975 1.00 93.94 306 LEU A O 1
ATOM 2570 N N . ALA A 1 307 ? 5.057 0.317 5.127 1.00 93.88 307 ALA A N 1
ATOM 2571 C CA . ALA A 1 307 ? 6.397 0.902 5.202 1.00 93.88 307 ALA A CA 1
ATOM 2572 C C . ALA A 1 307 ? 7.400 0.178 4.282 1.00 93.88 307 ALA A C 1
ATOM 2574 O O . ALA A 1 307 ? 8.168 0.826 3.567 1.00 93.88 307 ALA A O 1
ATOM 2575 N N . GLU A 1 308 ? 7.366 -1.159 4.249 1.00 88.69 308 GLU A N 1
ATOM 2576 C CA . GLU A 1 308 ? 8.186 -1.961 3.328 1.00 88.69 308 GLU A CA 1
ATOM 2577 C C . GLU A 1 308 ? 7.805 -1.707 1.863 1.00 88.69 308 GLU A C 1
ATOM 2579 O O . GLU A 1 308 ? 8.674 -1.523 1.005 1.00 88.69 308 GLU A O 1
ATOM 2584 N N . HIS A 1 309 ? 6.503 -1.644 1.575 1.00 91.62 309 HIS A N 1
ATOM 2585 C CA . HIS A 1 309 ? 5.991 -1.359 0.240 1.00 91.62 309 HIS A CA 1
ATOM 2586 C C . HIS A 1 309 ? 6.390 0.043 -0.236 1.00 91.62 309 HIS A C 1
ATOM 2588 O O . HIS A 1 309 ? 6.885 0.195 -1.353 1.00 91.62 309 HIS A O 1
ATOM 2594 N N . ARG A 1 310 ? 6.287 1.050 0.637 1.00 93.12 310 ARG A N 1
ATOM 2595 C CA . ARG A 1 310 ? 6.728 2.427 0.384 1.00 93.12 310 ARG A CA 1
ATOM 2596 C C . ARG A 1 310 ? 8.209 2.480 0.011 1.00 93.12 310 ARG A C 1
ATOM 2598 O O . ARG A 1 310 ? 8.558 3.077 -1.004 1.00 93.12 310 ARG A O 1
ATOM 2605 N N . ALA A 1 311 ? 9.069 1.794 0.768 1.00 91.31 311 ALA A N 1
ATOM 2606 C CA . ALA A 1 311 ? 10.500 1.724 0.471 1.00 91.31 311 ALA A CA 1
ATOM 2607 C C . ALA A 1 311 ? 10.784 1.081 -0.900 1.00 91.31 311 ALA A C 1
ATOM 2609 O O . ALA A 1 311 ? 11.692 1.509 -1.617 1.00 91.31 311 ALA A O 1
ATOM 2610 N N . ARG A 1 312 ? 9.990 0.076 -1.300 1.00 86.56 312 ARG A N 1
ATOM 2611 C CA . ARG A 1 312 ? 10.081 -0.527 -2.638 1.00 86.56 312 ARG A CA 1
ATOM 2612 C C . ARG A 1 312 ? 9.694 0.470 -3.734 1.00 86.56 312 ARG A C 1
ATOM 2614 O O . ARG A 1 312 ? 10.410 0.575 -4.728 1.00 86.56 312 ARG A O 1
ATOM 2621 N N . VAL A 1 313 ? 8.603 1.212 -3.544 1.00 87.56 313 VAL A N 1
ATOM 2622 C CA . VAL A 1 313 ? 8.134 2.240 -4.489 1.00 87.56 313 VAL A CA 1
ATOM 2623 C C . VAL A 1 313 ? 9.177 3.350 -4.657 1.00 87.56 313 VAL A C 1
ATOM 2625 O O . VAL A 1 313 ? 9.515 3.699 -5.788 1.00 87.56 313 VAL A O 1
ATOM 2628 N N . GLU A 1 314 ? 9.770 3.842 -3.567 1.00 88.88 314 GLU A N 1
ATOM 2629 C CA . GLU A 1 314 ? 10.871 4.819 -3.621 1.00 88.88 314 GLU A CA 1
ATOM 2630 C C . GLU A 1 314 ? 12.102 4.263 -4.351 1.00 88.88 314 GLU A C 1
ATOM 2632 O O . GLU A 1 314 ? 12.704 4.942 -5.185 1.00 88.88 314 GLU A O 1
ATOM 2637 N N . GLY A 1 315 ? 12.457 3.000 -4.093 1.00 85.06 315 GLY A N 1
ATOM 2638 C CA . GLY A 1 315 ? 13.535 2.316 -4.805 1.00 85.06 315 GLY A CA 1
ATOM 2639 C C . GLY A 1 315 ? 13.292 2.247 -6.316 1.00 85.06 315 GLY A C 1
ATOM 2640 O O . GLY A 1 315 ? 14.189 2.564 -7.102 1.00 85.06 315 GLY A O 1
ATOM 2641 N N . ALA A 1 316 ? 12.071 1.898 -6.730 1.00 86.19 316 ALA A N 1
ATOM 2642 C CA . ALA A 1 316 ? 11.682 1.875 -8.137 1.00 86.19 316 ALA A CA 1
ATOM 2643 C C . ALA A 1 316 ? 11.720 3.276 -8.767 1.00 86.19 316 ALA A C 1
ATOM 2645 O O . ALA A 1 316 ? 12.212 3.417 -9.885 1.00 86.19 316 ALA A O 1
ATOM 2646 N N . GLN A 1 317 ? 11.292 4.322 -8.051 1.00 85.19 317 GLN A N 1
ATOM 2647 C CA . GLN A 1 317 ? 11.418 5.707 -8.522 1.00 85.19 317 GLN A CA 1
ATOM 2648 C C . GLN A 1 317 ? 12.875 6.121 -8.735 1.00 85.19 317 GLN A C 1
ATOM 2650 O O . GLN A 1 317 ? 13.197 6.717 -9.762 1.00 85.19 317 GLN A O 1
ATOM 2655 N N . HIS A 1 318 ? 13.772 5.783 -7.807 1.00 87.38 318 HIS A N 1
ATOM 2656 C CA . HIS A 1 318 ? 15.198 6.077 -7.952 1.00 87.38 318 HIS A CA 1
ATOM 2657 C C . HIS A 1 318 ? 15.829 5.344 -9.140 1.00 87.38 318 HIS A C 1
ATOM 2659 O O . HIS A 1 318 ? 16.621 5.935 -9.881 1.00 87.38 318 HIS A O 1
ATOM 2665 N N . LEU A 1 319 ? 15.470 4.074 -9.344 1.00 82.44 319 LEU A N 1
ATOM 2666 C CA . LEU A 1 319 ? 15.917 3.298 -10.499 1.00 82.44 319 LEU A CA 1
ATOM 2667 C C . LEU A 1 319 ? 15.417 3.926 -11.806 1.00 82.44 319 LEU A C 1
ATOM 2669 O O . LEU A 1 319 ? 16.200 4.150 -12.730 1.00 82.44 319 LEU A O 1
ATOM 2673 N N . LEU A 1 320 ? 14.132 4.271 -11.855 1.00 84.06 320 LEU A N 1
ATOM 2674 C CA . LEU A 1 320 ? 13.490 4.907 -12.998 1.00 84.06 320 LEU A CA 1
ATOM 2675 C C . LEU A 1 320 ? 14.128 6.261 -13.339 1.00 84.06 320 LEU A C 1
ATOM 2677 O O . LEU A 1 320 ? 14.398 6.537 -14.506 1.00 84.06 320 LEU A O 1
ATOM 2681 N N . ASP A 1 321 ? 14.452 7.070 -12.331 1.00 85.31 321 ASP A N 1
ATOM 2682 C CA . ASP A 1 321 ? 15.152 8.346 -12.503 1.00 85.31 321 ASP A CA 1
ATOM 2683 C C . ASP A 1 321 ? 16.567 8.173 -13.049 1.00 85.31 321 ASP A C 1
ATOM 2685 O O . ASP A 1 321 ? 17.006 8.950 -13.905 1.00 85.31 321 ASP A O 1
ATOM 2689 N N . SER A 1 322 ? 17.273 7.135 -12.598 1.00 84.69 322 SER A N 1
ATOM 2690 C CA . SER A 1 322 ? 18.591 6.782 -13.122 1.00 84.69 322 SER A CA 1
ATOM 2691 C C . SER A 1 322 ? 18.518 6.399 -14.603 1.00 84.69 322 SER A C 1
ATOM 2693 O O . SER A 1 322 ? 19.268 6.941 -15.421 1.00 84.69 322 SER A O 1
ATOM 2695 N N . ILE A 1 323 ? 17.561 5.536 -14.962 1.00 80.56 323 ILE A N 1
ATOM 2696 C CA . ILE A 1 323 ? 17.333 5.081 -16.339 1.00 80.56 323 ILE A CA 1
ATOM 2697 C C . ILE A 1 323 ? 16.951 6.258 -17.241 1.00 80.56 323 ILE A C 1
ATOM 2699 O O . ILE A 1 323 ? 17.544 6.431 -18.307 1.00 80.56 323 ILE A O 1
ATOM 2703 N N . LEU A 1 324 ? 16.006 7.102 -16.817 1.00 81.31 324 LEU A N 1
ATOM 2704 C CA . LEU A 1 324 ? 15.589 8.287 -17.569 1.00 81.31 324 LEU A CA 1
ATOM 2705 C C . LEU A 1 324 ? 16.760 9.251 -17.790 1.00 81.31 324 LEU A C 1
ATOM 2707 O O . LEU A 1 324 ? 17.009 9.665 -18.921 1.00 81.31 324 LEU A O 1
ATOM 2711 N N . THR A 1 325 ? 17.542 9.532 -16.744 1.00 84.38 325 THR A N 1
ATOM 2712 C CA . THR A 1 325 ? 18.727 10.400 -16.836 1.00 84.38 325 THR A CA 1
ATOM 2713 C C . THR A 1 325 ? 19.771 9.843 -17.807 1.00 84.38 325 THR A C 1
ATOM 2715 O O . THR A 1 325 ? 20.407 10.603 -18.541 1.00 84.38 325 THR A O 1
ATOM 2718 N N . ALA A 1 326 ? 19.985 8.523 -17.806 1.00 77.62 326 ALA A N 1
ATOM 2719 C CA . ALA A 1 326 ? 20.901 7.871 -18.736 1.00 77.62 326 ALA A CA 1
ATOM 2720 C C . ALA A 1 326 ? 20.400 7.984 -20.184 1.00 77.62 326 ALA A C 1
ATOM 2722 O O . ALA A 1 326 ? 21.170 8.377 -21.061 1.00 77.62 326 ALA A O 1
ATOM 2723 N N . LYS A 1 327 ? 19.107 7.730 -20.423 1.00 75.69 327 LYS A N 1
ATOM 2724 C CA . LYS A 1 327 ? 18.483 7.818 -21.754 1.00 75.69 327 LYS A CA 1
ATOM 2725 C C . LYS A 1 327 ? 18.446 9.239 -22.319 1.00 75.69 327 LYS A C 1
ATOM 2727 O O . LYS A 1 327 ? 18.579 9.409 -23.529 1.00 75.69 327 LYS A O 1
ATOM 2732 N N . GLU A 1 328 ? 18.307 10.257 -21.471 1.00 74.00 328 GLU A N 1
ATOM 2733 C CA . GLU A 1 328 ? 18.382 11.671 -21.878 1.00 74.00 328 GLU A CA 1
ATOM 2734 C C . GLU A 1 328 ? 19.799 12.094 -22.296 1.00 74.00 328 GLU A C 1
ATOM 2736 O O . GLU A 1 328 ? 19.965 13.000 -23.112 1.00 74.00 328 GLU A O 1
ATOM 2741 N N . LYS A 1 329 ? 20.833 11.432 -21.763 1.00 73.81 329 LYS A N 1
ATOM 2742 C CA . LYS A 1 329 ? 22.245 11.665 -22.115 1.00 73.81 329 LYS A CA 1
ATOM 2743 C C . LYS A 1 329 ? 22.727 10.803 -23.283 1.00 73.81 329 LYS A C 1
ATOM 2745 O O . LYS A 1 329 ? 23.846 10.997 -23.760 1.00 73.81 329 LYS A O 1
ATOM 2750 N N . GLU A 1 330 ? 21.919 9.844 -23.721 1.00 65.81 330 GLU A N 1
ATOM 2751 C CA . GLU A 1 330 ? 22.272 8.898 -24.770 1.00 65.81 330 GLU A CA 1
ATOM 2752 C C . GLU A 1 330 ? 22.300 9.585 -26.143 1.00 65.81 330 GLU A C 1
ATOM 2754 O O . GLU A 1 330 ? 21.280 10.052 -26.661 1.00 65.81 330 GLU A O 1
ATOM 2759 N N . ILE A 1 331 ? 23.495 9.623 -26.740 1.00 56.44 331 ILE A N 1
ATOM 2760 C CA . ILE A 1 331 ? 23.710 10.078 -28.113 1.00 56.44 331 ILE A CA 1
ATOM 2761 C C . ILE A 1 331 ? 23.624 8.854 -29.021 1.00 56.44 331 ILE A C 1
ATOM 2763 O O . ILE A 1 331 ? 24.523 8.015 -29.039 1.00 56.44 331 ILE A O 1
ATOM 2767 N N . GLU A 1 332 ? 22.551 8.767 -29.798 1.00 55.03 332 GLU A N 1
ATOM 2768 C CA . GLU A 1 332 ? 22.372 7.695 -30.771 1.00 55.03 332 GLU A CA 1
ATOM 2769 C C . GLU A 1 332 ? 23.198 7.989 -32.032 1.00 55.03 332 GLU A C 1
ATOM 2771 O O . GLU A 1 332 ? 22.912 8.920 -32.788 1.00 55.03 332 GLU A O 1
ATOM 2776 N N . ILE A 1 333 ? 24.262 7.208 -32.248 1.00 47.03 333 ILE A N 1
ATOM 2777 C CA . ILE A 1 333 ? 25.118 7.316 -33.434 1.00 47.03 333 ILE A CA 1
ATOM 2778 C C . ILE A 1 333 ? 24.736 6.220 -34.423 1.00 47.03 333 ILE A C 1
ATOM 2780 O O . ILE A 1 333 ? 24.988 5.034 -34.220 1.00 47.03 333 ILE A O 1
ATOM 2784 N N . ILE A 1 334 ? 24.163 6.645 -35.541 1.00 52.69 334 ILE A N 1
ATOM 2785 C CA . ILE A 1 334 ? 23.728 5.765 -36.617 1.00 52.69 334 ILE A CA 1
ATOM 2786 C C . ILE A 1 334 ? 24.918 5.437 -37.535 1.00 52.69 334 ILE A C 1
ATOM 2788 O O . ILE A 1 334 ? 25.473 6.335 -38.168 1.00 52.69 334 ILE A O 1
ATOM 2792 N N . TYR A 1 335 ? 25.267 4.153 -37.676 1.00 46.53 335 TYR A N 1
ATOM 2793 C CA . TYR A 1 335 ? 26.265 3.677 -38.645 1.00 46.53 335 TYR A CA 1
ATOM 2794 C C . TYR A 1 335 ? 25.683 2.640 -39.615 1.00 46.53 335 TYR A C 1
ATOM 2796 O O . TYR A 1 335 ? 24.608 2.079 -39.396 1.00 46.53 335 TYR A O 1
ATOM 2804 N N . TRP A 1 336 ? 26.373 2.439 -40.738 1.00 46.97 336 TRP A N 1
ATOM 2805 C CA . TRP A 1 336 ? 25.996 1.478 -41.772 1.00 46.97 336 TRP A CA 1
ATOM 2806 C C . TRP A 1 336 ? 26.845 0.216 -41.629 1.00 46.97 336 TRP A C 1
ATOM 2808 O O . TRP A 1 336 ? 28.071 0.311 -41.582 1.00 46.97 336 TRP A O 1
ATOM 2818 N N . VAL A 1 337 ? 26.201 -0.952 -41.615 1.00 42.91 337 VAL A N 1
ATOM 2819 C CA . VAL A 1 337 ? 26.866 -2.247 -41.799 1.00 42.91 337 VAL A CA 1
ATOM 2820 C C . VAL A 1 337 ? 26.370 -2.813 -43.117 1.00 42.91 337 VAL A C 1
ATOM 2822 O O . VAL A 1 337 ? 25.184 -3.093 -43.270 1.00 42.91 337 VAL A O 1
ATOM 2825 N N . VAL A 1 338 ? 27.272 -2.920 -44.087 1.00 47.16 338 VAL A N 1
ATOM 2826 C CA . VAL A 1 338 ? 26.999 -3.588 -45.358 1.00 47.16 338 VAL A CA 1
ATOM 2827 C C . VAL A 1 338 ? 27.645 -4.960 -45.269 1.00 47.16 338 VAL A C 1
ATOM 2829 O O . VAL A 1 338 ? 28.867 -5.072 -45.338 1.00 47.16 338 VAL A O 1
ATOM 2832 N N . ASP A 1 339 ? 26.822 -5.986 -45.082 1.00 43.41 339 ASP A N 1
ATOM 2833 C CA . ASP A 1 339 ? 27.251 -7.364 -45.272 1.00 43.41 339 ASP A CA 1
ATOM 2834 C C . ASP A 1 339 ? 27.385 -7.604 -46.778 1.00 43.41 339 ASP A C 1
ATOM 2836 O O . ASP A 1 339 ? 26.415 -7.444 -47.509 1.00 43.41 339 ASP A O 1
ATOM 2840 N N . LEU A 1 340 ? 28.594 -7.899 -47.253 1.00 53.72 340 LEU A N 1
ATOM 2841 C CA . LEU A 1 340 ? 28.883 -8.170 -48.664 1.00 53.72 340 LEU A CA 1
ATOM 2842 C C . LEU A 1 340 ? 28.891 -9.673 -48.971 1.00 53.72 340 LEU A C 1
ATOM 2844 O O . LEU A 1 340 ? 29.185 -10.046 -50.107 1.00 53.72 340 LEU A O 1
ATOM 2848 N N . ASP A 1 341 ? 28.563 -10.543 -48.010 1.00 52.78 341 ASP A N 1
ATOM 2849 C CA . ASP A 1 341 ? 28.539 -11.990 -48.237 1.00 52.78 341 ASP A CA 1
ATOM 2850 C C . ASP A 1 341 ? 27.475 -12.408 -49.263 1.00 52.78 341 ASP A C 1
ATOM 2852 O O . ASP A 1 341 ? 27.638 -13.437 -49.915 1.00 52.78 341 ASP A O 1
ATOM 2856 N N . PHE A 1 342 ? 26.474 -11.566 -49.550 1.00 50.66 342 PHE A N 1
ATOM 2857 C CA . PHE A 1 342 ? 25.547 -11.784 -50.671 1.00 50.66 342 PHE A CA 1
ATOM 2858 C C . PHE A 1 342 ? 26.209 -11.697 -52.062 1.00 50.66 342 PHE A C 1
ATOM 2860 O O . PHE A 1 342 ? 25.601 -12.103 -53.051 1.00 50.66 342 PHE A O 1
ATOM 2867 N N . LEU A 1 343 ? 27.434 -11.162 -52.174 1.00 44.78 343 LEU A N 1
ATOM 2868 C CA . LEU A 1 343 ? 28.207 -11.156 -53.425 1.00 44.78 343 LEU A CA 1
ATOM 2869 C C . LEU A 1 343 ? 28.976 -12.463 -53.653 1.00 44.78 343 LEU A C 1
ATOM 2871 O O . LEU A 1 343 ? 29.525 -12.659 -54.739 1.00 44.78 343 LEU A O 1
ATOM 2875 N N . LYS A 1 344 ? 29.005 -13.369 -52.668 1.00 45.69 344 LYS A N 1
ATOM 2876 C CA . LYS A 1 344 ? 29.454 -14.749 -52.865 1.00 45.69 344 LYS A CA 1
ATOM 2877 C C . LYS A 1 344 ? 28.295 -15.547 -53.468 1.00 45.69 344 LYS A C 1
ATOM 2879 O O . LYS A 1 344 ? 27.621 -16.308 -52.785 1.00 45.69 344 LYS A O 1
ATOM 2884 N N . LEU A 1 345 ? 28.039 -15.321 -54.753 1.00 39.34 345 LEU A N 1
ATOM 2885 C CA . LEU A 1 345 ? 27.307 -16.281 -55.575 1.00 39.34 345 LEU A CA 1
ATOM 2886 C C . LEU A 1 345 ? 28.258 -17.453 -55.861 1.00 39.34 345 LEU A C 1
ATOM 2888 O O . LEU A 1 345 ? 29.346 -17.225 -56.395 1.00 39.34 345 LEU A O 1
ATOM 2892 N N . GLU A 1 346 ? 27.868 -18.661 -55.446 1.00 42.31 346 GLU A N 1
ATOM 2893 C CA . GLU A 1 346 ? 28.495 -19.929 -55.865 1.00 42.31 346 GLU A CA 1
ATOM 2894 C C . GLU A 1 346 ? 28.413 -20.150 -57.381 1.00 42.31 346 GLU A C 1
ATOM 2896 O O . GLU A 1 346 ? 27.378 -19.778 -57.990 1.00 42.31 346 GLU A O 1
#

Foldseek 3Di:
DCVLCVLLVHDPPDDLVSLVVSLVVLCVVLVCVVVVNPVVSVVSNVSSVVSSVVVVVPPPPDFPFDALVPDDPVVVVQDDDGTDGPVVSVVVVVVVVVVVCVVVCVVVVVVVVVVVVVVVVLLVVLLVLLVVLLVLLVQQLVLLVVLLVVLVVLLVLLVQLLVLLQPPDLQSQWDWDDDDPPIDIDRSCLCLLDADARDGDCVSVVVCVVVVSLVVDDPVLSVLSCCLRPNPLVVVLRCLSPVVSNVLSVLVVCCCVVPVCVPVVDDPSNDSVVCSVCSVVVSVPVVVSVSSVSNSVSSVVSNVSSVVSNVSSVVSSVVSVVVSVVSVVDDDDDDDDDDPCVVPDD

pLDDT: mean 78.96, std 15.34, range [39.34, 98.62]

Nearest PDB structures (foldseek):
  5sv0-assembly1_B  TM=3.069E-01  e=3.295E+00  Escherichia coli DH1
  5c22-assembly3_C  TM=1.818E-01  e=1.004E+00  Escherichia coli
  8cdd-assembly1_C  TM=2.052E-01  e=1.469E+00  Plasmodium falciparum 3D7
  6ye4-assembly1_C  TM=2.286E-01  e=4.180E+00  Serratia marcescens